Protein AF-A0A9W8HUV7-F1 (afdb_monomer)

Sequence (246 aa):
MPYIAKGGKSGSAFLRTRDERFIIKQIPKAETEAFLNFAPFYFEHMYWNWKYKDTRPTVLAKIFGFCRVTCQNAANGGKPVKMSVVIMENLFYGRKCSPVFDLKGSERNRMVEETSSTAVFQDENLIKYIRENPICIRQQTKRHLHDAIWNDTLFLSKMNVMDYSLLVGFDENSKQLVVGIVDFIRTFTWDKQLESWVKKAGILGGGGKGPTIDSPKQYKNRFREAMEKYFLMVPDKFFQVQPEGP

pLDDT: mean 82.48, std 16.09, range [31.5, 98.38]

Radius of gyration: 20.27 Å; Cα contacts (8 Å, |Δi|>4): 357; chains: 1; bounding box: 39×49×76 Å

Secondary structure (DSSP, 8-state):
--EE----TT---EEE-TTSSEEEEEE-HHHHHHHHHHHHHHHHHHHHHHHTTTTS---BPPEEEEEEEEEE-GGGTTPEEEEEEEEEE-TTTT--EEEEEEE-S--TT------STT-EE-HHHHHHHHHHS--EEEHHHHHHHHHHHHHHHHHHHHTTB---EEEEEEETTTTEEEEEEE-TT-BHHHHHHHHHHHHHTT-------------HHHHHHHHHHHHHHHSEEE--TT---PPPP-

Nearest PDB structures (foldseek):
  7k2v-assembly1_P  TM=8.226E-01  e=2.285E-22  Homo sapiens
  3x02-assembly1_B  TM=7.516E-01  e=2.819E-11  Homo sapiens
  3x02-assembly1_A  TM=6.795E-01  e=5.357E-12  Homo sapiens
  3x06-assembly1_B  TM=7.428E-01  e=1.323E-10  Homo sapiens
  3x07-assembly1_A  TM=6.639E-01  e=7.902E-11  Homo sapiens

Foldseek 3Di:
DWDFDDDDPPPWTWTADPLRFKIKTWDDPPLPVLLVVCVVLVVVLVVVCVVPVVQQPAQAWDWPDKDWDWDQDVVVVRDIDIIIIIITGPLQRVFDFPPKEWEQLDDPPQADDCPDSPDHHYLVVLVVCCVVPPDADAPVVLVSVLNNLVNVLVSLLVSQFAPWTWMWTQRPVVRDIGTHIDPRSDHCVSVVVVVVVVVVVDPPDDPDDDDPDDGSVRSSVSRSVSVNVSHHHDYDPPDDDDPDDD

Mean predicted aligned error: 9.12 Å

Organism: NCBI:txid2761395

Structure (mmCIF, N/CA/C/O backbone):
data_AF-A0A9W8HUV7-F1
#
_entry.id   AF-A0A9W8HUV7-F1
#
loop_
_atom_site.group_PDB
_atom_site.id
_atom_site.type_symbol
_atom_site.label_atom_id
_atom_site.label_alt_id
_atom_site.label_comp_id
_atom_site.label_asym_id
_atom_site.label_entity_id
_atom_site.label_seq_id
_atom_site.pdbx_PDB_ins_code
_atom_site.Cartn_x
_atom_site.Cartn_y
_atom_site.Cartn_z
_atom_site.occupancy
_atom_site.B_iso_or_equiv
_atom_site.auth_seq_id
_atom_site.auth_comp_id
_atom_site.auth_asym_id
_atom_site.auth_atom_id
_atom_site.pdbx_PDB_model_num
ATOM 1 N N . MET A 1 1 ? -8.991 -11.768 -22.194 1.00 31.50 1 MET A N 1
ATOM 2 C CA . MET A 1 1 ? -8.417 -10.411 -22.106 1.00 31.50 1 MET A CA 1
ATOM 3 C C . MET A 1 1 ? -8.371 -9.989 -20.645 1.00 31.50 1 MET A C 1
ATOM 5 O O . MET A 1 1 ? -9.342 -10.286 -19.955 1.00 31.50 1 MET A O 1
ATOM 9 N N . PRO A 1 2 ? -7.284 -9.370 -20.153 1.00 47.94 2 PRO A N 1
ATOM 10 C CA . PRO A 1 2 ? -7.313 -8.650 -18.881 1.00 47.94 2 PRO A CA 1
ATOM 11 C C . PRO A 1 2 ? -8.268 -7.450 -18.983 1.00 47.94 2 PRO A C 1
ATOM 13 O O . PRO A 1 2 ? -8.388 -6.847 -20.050 1.00 47.94 2 PRO A O 1
ATOM 16 N N . TYR A 1 3 ? -8.963 -7.123 -17.895 1.00 46.88 3 TYR A N 1
ATOM 17 C CA . TYR A 1 3 ? -9.912 -6.005 -17.865 1.00 46.88 3 TYR A CA 1
ATOM 18 C C . TYR A 1 3 ? -9.167 -4.684 -17.634 1.00 46.88 3 TYR A C 1
ATOM 20 O O . TYR A 1 3 ? -8.287 -4.619 -16.771 1.00 46.88 3 TYR A O 1
ATOM 28 N N . ILE A 1 4 ? -9.525 -3.639 -18.388 1.00 53.50 4 ILE A N 1
ATOM 29 C CA . ILE A 1 4 ? -9.035 -2.275 -18.160 1.00 53.50 4 ILE A CA 1
ATOM 30 C C . ILE A 1 4 ? -9.837 -1.697 -16.996 1.00 53.50 4 ILE A C 1
ATOM 32 O O . ILE A 1 4 ? -10.999 -1.329 -17.155 1.00 53.50 4 ILE A O 1
ATOM 36 N N . ALA A 1 5 ? -9.223 -1.618 -15.820 1.00 55.44 5 ALA A N 1
ATOM 37 C CA . ALA A 1 5 ? -9.799 -0.863 -14.718 1.00 55.44 5 ALA A CA 1
ATOM 38 C C . ALA A 1 5 ? -9.522 0.639 -14.926 1.00 55.44 5 ALA A C 1
ATOM 40 O O . ALA A 1 5 ? -8.548 1.017 -15.581 1.00 55.44 5 ALA A O 1
ATOM 41 N N . LYS A 1 6 ? -10.389 1.509 -14.387 1.00 53.78 6 LYS A N 1
ATOM 42 C CA . LYS A 1 6 ? -10.183 2.966 -14.427 1.00 53.78 6 LYS A CA 1
ATOM 43 C C . LYS A 1 6 ? -8.886 3.302 -13.679 1.00 53.78 6 LYS A C 1
ATOM 45 O O . LYS A 1 6 ? -8.852 3.265 -12.454 1.00 53.78 6 LYS A O 1
ATOM 50 N N . GLY A 1 7 ? -7.822 3.584 -14.428 1.00 53.19 7 GLY A N 1
ATOM 51 C CA . GLY A 1 7 ? -6.533 4.001 -13.882 1.00 53.19 7 GLY A CA 1
ATOM 52 C C . GLY A 1 7 ? -6.563 5.428 -13.328 1.00 53.19 7 GLY A C 1
ATOM 53 O O . GLY A 1 7 ? -7.513 6.182 -13.539 1.00 53.19 7 GLY A O 1
ATOM 54 N N . GLY A 1 8 ? -5.492 5.809 -12.629 1.00 52.53 8 GLY A N 1
ATOM 55 C CA . GLY A 1 8 ? -5.307 7.176 -12.142 1.00 52.53 8 GLY A CA 1
ATOM 56 C C . GLY A 1 8 ? -5.043 8.194 -13.261 1.00 52.53 8 GLY A C 1
ATOM 57 O O . GLY A 1 8 ? -4.850 7.848 -14.426 1.00 52.53 8 GLY A O 1
ATOM 58 N N . LYS A 1 9 ? -4.953 9.477 -12.880 1.00 52.84 9 LYS A N 1
ATOM 59 C CA . LYS A 1 9 ? -4.743 10.632 -13.785 1.00 52.84 9 LYS A CA 1
ATOM 60 C C . LYS A 1 9 ? -3.464 10.570 -14.651 1.00 52.84 9 LYS A C 1
ATOM 62 O O . LYS A 1 9 ? -3.277 11.428 -15.504 1.00 52.84 9 LYS A O 1
ATOM 67 N N . SER A 1 10 ? -2.579 9.594 -14.437 1.00 52.47 10 SER A N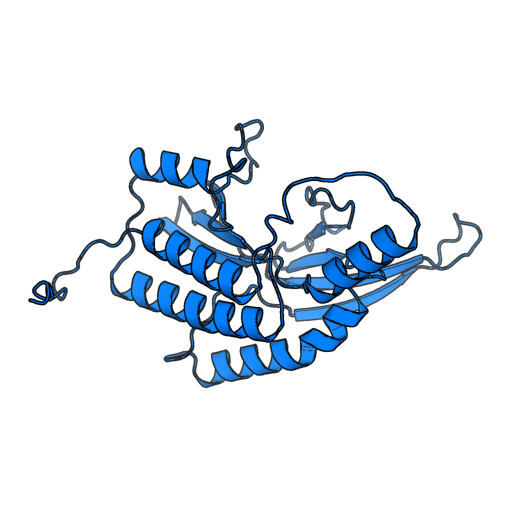 1
ATOM 68 C CA . SER A 1 10 ? -1.293 9.422 -15.129 1.00 52.47 10 SER A CA 1
ATOM 69 C C . SER A 1 10 ? -1.386 8.855 -16.550 1.00 52.47 10 SER A C 1
ATOM 71 O O . SER A 1 10 ? -0.371 8.827 -17.242 1.00 52.47 10 SER A O 1
ATOM 73 N N . GLY A 1 11 ? -2.544 8.337 -16.978 1.00 59.34 11 GLY A N 1
ATOM 74 C CA . GLY A 1 11 ? -2.702 7.698 -18.296 1.00 59.34 11 GLY A CA 1
ATOM 75 C C . GLY A 1 11 ? -1.933 6.378 -18.471 1.00 59.34 11 GLY A C 1
ATOM 76 O O . GLY A 1 11 ? -1.916 5.814 -19.562 1.00 59.34 11 GLY A O 1
ATOM 77 N N . SER A 1 12 ? -1.301 5.867 -17.410 1.00 68.81 12 SER A N 1
ATOM 78 C CA . SER A 1 12 ? -0.626 4.570 -17.402 1.00 68.81 12 SER A CA 1
ATOM 79 C C . SER A 1 12 ? -1.642 3.431 -17.284 1.00 68.81 12 SER A C 1
ATOM 81 O O . SER A 1 12 ? -2.585 3.506 -16.494 1.00 68.81 12 SER A O 1
ATOM 83 N N . ALA A 1 13 ? -1.450 2.357 -18.054 1.00 76.44 13 ALA A N 1
ATOM 84 C CA . ALA A 1 13 ? -2.365 1.223 -18.049 1.00 76.44 13 ALA A CA 1
ATOM 85 C C . ALA A 1 13 ? -2.440 0.569 -1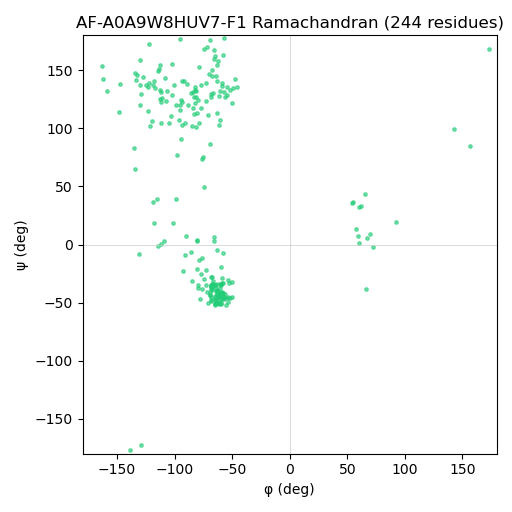6.658 1.00 76.44 13 ALA A C 1
ATOM 87 O O . ALA A 1 13 ? -1.421 0.199 -16.068 1.00 76.44 13 ALA A O 1
ATOM 88 N N . PHE A 1 14 ? -3.663 0.403 -16.158 1.00 83.19 14 PHE A N 1
ATOM 89 C CA . PHE A 1 14 ? -3.969 -0.300 -14.918 1.00 83.19 14 PHE A CA 1
ATOM 90 C C . PHE A 1 14 ? -4.911 -1.455 -15.262 1.00 83.19 14 PHE A C 1
ATOM 92 O O . PHE A 1 14 ? -6.092 -1.267 -15.560 1.00 83.19 14 PHE A O 1
ATOM 99 N N . LEU A 1 15 ? -4.345 -2.655 -15.330 1.00 88.50 15 LEU A N 1
ATOM 100 C CA . LEU A 1 15 ? -5.016 -3.849 -15.832 1.00 88.50 15 LEU A CA 1
ATOM 101 C C . LEU A 1 15 ? -5.221 -4.845 -14.691 1.00 88.50 15 LEU A C 1
ATOM 103 O O . LEU A 1 15 ? -4.454 -4.874 -13.731 1.00 88.50 15 LEU A O 1
ATOM 107 N N . ARG A 1 16 ? -6.225 -5.707 -14.824 1.00 89.94 16 ARG A N 1
ATOM 108 C CA . ARG A 1 16 ? -6.498 -6.798 -13.881 1.00 89.94 16 ARG A CA 1
ATOM 109 C C . ARG A 1 16 ? -6.476 -8.140 -14.607 1.00 89.94 16 ARG A C 1
ATOM 111 O O . ARG A 1 16 ? -6.985 -8.235 -15.728 1.00 89.94 16 ARG A O 1
ATOM 118 N N . THR A 1 17 ? -5.886 -9.172 -14.001 1.00 92.50 17 THR A N 1
ATOM 119 C CA . THR A 1 17 ? -5.866 -10.524 -14.587 1.00 92.50 17 THR A CA 1
ATOM 120 C C . THR A 1 17 ? -7.279 -11.091 -14.746 1.00 92.50 17 THR A C 1
ATOM 122 O O . THR A 1 17 ? -8.221 -10.642 -14.095 1.00 92.50 17 THR A O 1
ATOM 125 N N . ARG A 1 18 ? -7.452 -12.075 -15.643 1.00 91.75 18 ARG A N 1
ATOM 126 C CA . ARG A 1 18 ? -8.771 -12.678 -15.940 1.00 91.75 18 ARG A CA 1
ATOM 127 C C . ARG A 1 18 ? -9.425 -13.308 -14.705 1.00 91.75 18 ARG A C 1
ATOM 129 O O . ARG A 1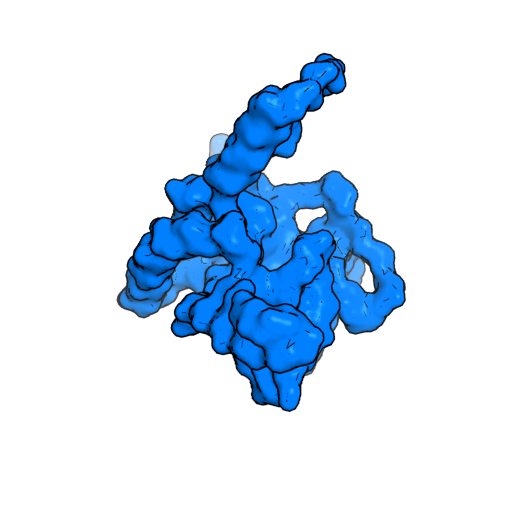 18 ? -10.641 -13.310 -14.599 1.00 91.75 18 ARG A O 1
ATOM 136 N N . ASP A 1 19 ? -8.607 -13.861 -13.822 1.00 93.31 19 ASP A N 1
ATOM 137 C CA . ASP A 1 19 ? -8.988 -14.466 -12.545 1.00 93.31 19 ASP A CA 1
ATOM 138 C C . ASP A 1 19 ? -8.988 -13.462 -11.381 1.00 93.31 19 ASP A C 1
ATOM 140 O O . ASP A 1 19 ? -9.101 -13.860 -10.230 1.00 93.31 19 ASP A O 1
ATOM 144 N N . GLU A 1 20 ? -8.807 -12.173 -11.669 1.00 91.88 20 GLU A N 1
ATOM 145 C CA . GLU A 1 20 ? -8.837 -11.047 -10.732 1.00 91.88 20 GLU A CA 1
ATOM 146 C C . GLU A 1 20 ? -7.806 -11.062 -9.589 1.00 91.88 20 GLU A C 1
ATOM 148 O O . GLU A 1 20 ? -7.773 -10.116 -8.802 1.00 91.88 20 GLU A O 1
ATOM 153 N N . ARG A 1 21 ? -6.930 -12.072 -9.509 1.00 94.31 21 ARG A N 1
ATOM 154 C CA . ARG A 1 21 ? -5.927 -12.224 -8.439 1.00 94.31 21 ARG A CA 1
ATOM 155 C C . ARG A 1 21 ? -4.851 -11.144 -8.439 1.00 94.31 21 ARG A C 1
ATOM 157 O O . ARG A 1 21 ? -4.358 -10.779 -7.372 1.00 94.31 21 ARG A O 1
ATOM 164 N N . PHE A 1 22 ? -4.496 -10.624 -9.613 1.00 95.50 22 PHE A N 1
ATOM 165 C CA . PHE A 1 22 ? -3.385 -9.691 -9.757 1.00 95.50 22 PHE A CA 1
ATOM 166 C C . PHE A 1 22 ? -3.780 -8.415 -10.498 1.00 95.50 22 PHE A C 1
ATOM 168 O O . PHE A 1 22 ? -4.548 -8.418 -11.466 1.00 95.50 22 PHE A O 1
ATOM 175 N N . ILE A 1 23 ? -3.174 -7.323 -10.050 1.00 94.19 23 ILE A N 1
ATOM 176 C CA . ILE A 1 23 ? -3.121 -6.037 -10.733 1.00 94.19 23 ILE A CA 1
ATOM 177 C C . ILE A 1 23 ? -1.832 -5.984 -11.551 1.00 94.19 23 ILE A C 1
ATOM 179 O O . ILE A 1 23 ? -0.776 -6.422 -11.104 1.00 94.19 23 ILE A O 1
ATOM 183 N N . ILE A 1 24 ? -1.901 -5.426 -12.753 1.00 93.19 24 ILE A N 1
ATOM 184 C CA . ILE A 1 24 ? -0.749 -5.165 -13.612 1.00 93.19 24 ILE A CA 1
ATOM 185 C C . ILE A 1 24 ? -0.714 -3.655 -13.843 1.00 93.19 24 ILE A C 1
ATOM 187 O O . ILE A 1 24 ? -1.543 -3.108 -14.575 1.00 93.19 24 ILE A O 1
ATOM 191 N N . LYS A 1 25 ? 0.235 -2.978 -13.192 1.00 90.50 25 LYS A N 1
ATOM 192 C CA . LYS A 1 25 ? 0.429 -1.528 -13.297 1.00 90.50 25 LYS A CA 1
ATOM 193 C C . LYS A 1 25 ? 1.555 -1.247 -14.285 1.00 90.50 25 LYS A C 1
ATOM 195 O O . LYS A 1 25 ? 2.690 -1.678 -14.079 1.00 90.50 25 LYS A O 1
ATOM 200 N N . GLN A 1 26 ? 1.255 -0.521 -15.358 1.00 89.44 26 GLN A N 1
ATOM 201 C CA . GLN A 1 26 ? 2.283 0.008 -16.248 1.00 89.44 26 GLN A CA 1
ATOM 202 C C . GLN A 1 26 ? 3.111 1.053 -15.502 1.00 89.44 26 GLN A C 1
ATOM 204 O O . GLN A 1 26 ? 2.565 1.997 -14.927 1.00 89.44 26 GLN A O 1
ATOM 209 N N . ILE A 1 27 ? 4.431 0.906 -15.572 1.00 87.62 27 ILE A N 1
ATOM 210 C CA . ILE A 1 27 ? 5.379 1.933 -15.146 1.00 87.62 27 ILE A CA 1
ATOM 211 C C . ILE A 1 27 ? 5.867 2.659 -16.407 1.00 87.62 27 ILE A C 1
ATOM 213 O O . ILE A 1 27 ? 6.134 1.997 -17.418 1.00 87.62 27 ILE A O 1
ATOM 217 N N . PRO A 1 28 ? 5.985 3.999 -16.396 1.00 83.88 28 PRO A N 1
ATOM 218 C CA . PRO A 1 28 ? 6.624 4.735 -17.483 1.00 83.88 28 PRO A CA 1
ATOM 219 C C . PRO A 1 28 ? 8.076 4.277 -17.749 1.00 83.88 28 PRO A C 1
ATOM 221 O O . PRO A 1 28 ? 8.627 3.398 -17.079 1.00 83.88 28 PRO A O 1
ATOM 224 N N . LYS A 1 29 ? 8.736 4.864 -18.757 1.00 81.31 29 LYS A N 1
ATOM 225 C CA . LYS A 1 29 ? 10.185 4.654 -18.964 1.00 81.31 29 LYS A CA 1
ATOM 226 C C . LYS A 1 29 ? 11.015 5.456 -17.948 1.00 81.31 29 LYS A C 1
ATOM 228 O O . LYS A 1 29 ? 11.988 4.931 -17.418 1.00 81.31 29 LYS A O 1
ATOM 233 N N . ALA A 1 30 ? 10.570 6.679 -17.642 1.00 77.88 30 ALA A N 1
ATOM 234 C CA . ALA A 1 30 ? 10.777 7.292 -16.328 1.00 77.88 30 ALA A CA 1
ATOM 235 C C . ALA A 1 30 ? 10.160 6.399 -15.233 1.00 77.88 30 ALA A C 1
ATOM 237 O O . ALA A 1 30 ? 9.367 5.526 -15.549 1.00 77.88 30 ALA A O 1
ATOM 238 N N . GLU A 1 31 ? 10.497 6.563 -13.959 1.00 82.38 31 GLU A N 1
ATOM 239 C CA . GLU A 1 31 ? 10.075 5.660 -12.864 1.00 82.38 31 GLU A CA 1
ATOM 240 C C . GLU A 1 31 ? 10.658 4.219 -12.957 1.00 82.38 31 GLU A C 1
ATOM 242 O O . GLU A 1 31 ? 11.089 3.707 -11.926 1.00 82.38 31 GLU A O 1
ATOM 247 N N . THR A 1 32 ? 10.799 3.584 -14.143 1.00 86.25 32 THR A N 1
ATOM 248 C CA . THR A 1 32 ? 11.362 2.211 -14.305 1.00 86.25 32 THR A CA 1
ATOM 249 C C . THR A 1 32 ? 12.721 2.048 -13.610 1.00 86.25 32 THR A C 1
ATOM 251 O O . THR A 1 32 ? 12.936 1.057 -12.920 1.00 86.25 32 THR A O 1
ATOM 254 N N . GLU A 1 33 ? 13.647 2.996 -13.776 1.00 84.69 33 GLU A N 1
ATOM 255 C CA . GLU A 1 33 ? 14.984 2.897 -13.170 1.00 84.69 33 GLU A CA 1
ATOM 256 C C . GLU A 1 33 ? 14.945 3.028 -11.640 1.00 84.69 33 GLU A C 1
ATOM 258 O O . GLU A 1 33 ? 15.619 2.272 -10.945 1.00 84.69 33 GLU A O 1
ATOM 263 N N . ALA A 1 34 ? 14.093 3.903 -11.086 1.00 84.69 34 ALA A N 1
ATOM 264 C CA . ALA A 1 34 ? 13.932 3.949 -9.631 1.00 84.69 34 ALA A CA 1
ATOM 265 C C . ALA A 1 34 ? 13.251 2.700 -9.088 1.00 84.69 34 ALA A C 1
ATOM 267 O O . ALA A 1 34 ? 13.636 2.254 -8.014 1.00 84.69 34 ALA A O 1
ATOM 268 N N . PHE A 1 35 ? 12.294 2.114 -9.814 1.00 88.56 35 PHE A N 1
ATOM 269 C CA . PHE A 1 35 ? 11.734 0.826 -9.422 1.00 88.56 35 PHE A CA 1
ATOM 270 C C . PHE A 1 35 ? 12.832 -0.245 -9.342 1.00 88.56 35 PHE A C 1
ATOM 272 O O . PHE A 1 35 ? 12.905 -0.953 -8.344 1.00 88.56 35 PHE A O 1
ATOM 279 N N . LEU A 1 36 ? 13.722 -0.332 -10.338 1.00 90.06 36 LEU A N 1
ATOM 280 C CA . LEU A 1 36 ? 14.831 -1.295 -10.324 1.00 90.06 36 LEU A CA 1
ATOM 281 C C . LEU A 1 36 ? 15.836 -1.028 -9.191 1.00 90.06 36 LEU A C 1
ATOM 283 O O . LEU A 1 36 ? 16.331 -1.982 -8.601 1.00 90.06 36 LEU A O 1
ATOM 287 N N . ASN A 1 37 ? 16.080 0.236 -8.833 1.00 88.75 37 ASN A N 1
ATOM 288 C CA . ASN A 1 37 ? 16.928 0.599 -7.691 1.00 88.75 37 ASN A CA 1
ATOM 289 C C . ASN A 1 37 ? 16.239 0.364 -6.328 1.00 88.75 37 ASN A C 1
ATOM 291 O O . ASN A 1 37 ? 16.910 0.079 -5.342 1.00 88.75 37 ASN A O 1
ATOM 295 N N . PHE A 1 38 ? 14.909 0.466 -6.260 1.00 91.50 38 PHE A N 1
ATOM 296 C CA . PHE A 1 38 ? 14.094 0.221 -5.062 1.00 91.50 38 PHE A CA 1
ATOM 297 C C . PHE A 1 38 ? 13.844 -1.275 -4.809 1.00 91.50 38 PHE A C 1
ATOM 299 O O . PHE A 1 38 ? 13.798 -1.712 -3.659 1.00 91.50 38 PHE A O 1
ATOM 306 N N . ALA A 1 39 ? 13.692 -2.067 -5.874 1.00 93.56 39 ALA A N 1
ATOM 307 C CA . ALA A 1 39 ? 13.264 -3.461 -5.805 1.00 93.56 39 ALA A CA 1
ATOM 308 C C . ALA A 1 39 ? 14.136 -4.360 -4.898 1.00 93.56 39 ALA A C 1
ATOM 310 O O . ALA A 1 39 ? 13.543 -5.111 -4.124 1.00 93.56 39 ALA A O 1
ATOM 311 N N . PRO A 1 40 ? 15.487 -4.288 -4.897 1.00 95.62 40 PRO A N 1
ATOM 312 C CA . PRO A 1 40 ? 16.310 -5.081 -3.980 1.00 95.62 40 PRO A CA 1
ATOM 313 C C . PRO A 1 40 ? 15.962 -4.833 -2.507 1.00 95.62 40 PRO A C 1
ATOM 315 O O . PRO A 1 40 ? 15.724 -5.782 -1.762 1.00 95.62 40 PRO A O 1
ATOM 318 N N . PHE A 1 41 ? 15.832 -3.563 -2.109 1.00 96.31 41 PHE A N 1
ATOM 319 C CA . PHE A 1 41 ? 15.472 -3.180 -0.741 1.00 96.31 41 PHE A CA 1
ATOM 320 C C . PHE A 1 41 ? 14.033 -3.572 -0.386 1.00 96.31 41 PHE A C 1
ATOM 322 O O . PHE A 1 41 ? 13.758 -3.947 0.752 1.00 96.31 41 PHE A O 1
ATOM 329 N N . TYR A 1 42 ? 13.111 -3.522 -1.353 1.00 96.56 42 TYR A N 1
ATOM 330 C CA . TYR A 1 42 ? 11.745 -4.016 -1.175 1.00 96.56 42 TYR A CA 1
ATOM 331 C C . TYR A 1 42 ? 11.714 -5.525 -0.908 1.00 96.56 42 TYR A C 1
ATOM 333 O O . TYR A 1 42 ? 11.097 -5.958 0.064 1.00 96.56 42 TYR A O 1
ATOM 341 N N . PHE A 1 43 ? 12.391 -6.331 -1.731 1.00 96.38 43 PHE A N 1
ATOM 342 C CA . PHE A 1 43 ? 12.414 -7.783 -1.544 1.00 96.38 43 PHE A CA 1
ATOM 343 C C . PHE A 1 43 ? 13.145 -8.185 -0.258 1.00 96.38 43 PHE A C 1
ATOM 345 O O . PHE A 1 43 ? 12.699 -9.109 0.420 1.00 96.38 43 PHE A O 1
ATOM 352 N N . GLU A 1 44 ? 14.186 -7.449 0.142 1.00 97.31 44 GLU A N 1
ATOM 353 C CA . GLU A 1 44 ? 14.812 -7.606 1.456 1.00 97.31 44 GLU A CA 1
ATOM 354 C C . GLU A 1 44 ? 13.831 -7.293 2.606 1.00 97.31 44 GLU A C 1
ATOM 356 O O . GLU A 1 44 ? 13.672 -8.112 3.514 1.00 97.31 44 GLU A O 1
ATOM 361 N N . HIS A 1 45 ? 13.132 -6.150 2.571 1.00 97.50 45 HIS A N 1
ATOM 362 C CA . HIS A 1 45 ? 12.127 -5.784 3.586 1.00 97.50 45 HIS A CA 1
ATOM 363 C C . HIS A 1 45 ? 11.033 -6.853 3.695 1.00 97.50 45 HIS A C 1
ATOM 365 O O . HIS A 1 45 ? 10.726 -7.317 4.793 1.00 97.50 45 HIS A O 1
ATOM 371 N N . MET A 1 46 ? 10.509 -7.325 2.561 1.00 97.69 46 MET A N 1
ATOM 372 C CA . MET A 1 46 ? 9.505 -8.392 2.519 1.00 97.69 46 MET A CA 1
ATOM 373 C C . MET A 1 46 ? 10.027 -9.729 3.064 1.00 97.69 46 MET A C 1
ATOM 375 O O . MET A 1 46 ? 9.301 -10.398 3.801 1.00 97.69 46 MET A O 1
ATOM 379 N N . TYR A 1 47 ? 11.274 -10.108 2.767 1.00 97.44 47 TYR A N 1
ATOM 380 C CA . TYR A 1 47 ? 11.906 -11.304 3.335 1.00 97.44 47 TYR A CA 1
ATOM 381 C C . TYR A 1 47 ? 12.026 -11.213 4.861 1.00 97.44 47 TYR A C 1
ATOM 383 O O . TYR A 1 47 ? 11.667 -12.161 5.564 1.00 97.44 47 TYR A O 1
ATOM 391 N N . TRP A 1 48 ? 12.467 -10.072 5.397 1.00 97.88 48 TRP A N 1
ATOM 392 C CA . TRP A 1 48 ? 12.578 -9.883 6.845 1.00 97.88 48 TRP A CA 1
ATOM 393 C C . TRP A 1 48 ? 11.217 -9.849 7.549 1.00 97.88 48 TRP A C 1
ATOM 395 O O . TRP A 1 48 ? 11.102 -10.397 8.646 1.00 97.88 48 TRP A O 1
ATOM 405 N N . ASN A 1 49 ? 10.187 -9.277 6.921 1.00 96.94 49 ASN A N 1
ATOM 406 C CA . ASN A 1 49 ? 8.817 -9.311 7.441 1.00 96.94 49 ASN A CA 1
ATOM 407 C C . ASN A 1 49 ? 8.241 -10.733 7.418 1.00 96.94 49 ASN A C 1
ATOM 409 O O . ASN A 1 49 ? 7.587 -11.137 8.369 1.00 96.94 49 ASN A O 1
ATOM 413 N N . TRP A 1 50 ? 8.516 -11.532 6.382 1.00 96.25 50 TRP A N 1
ATOM 414 C CA . TRP A 1 50 ? 8.119 -12.945 6.347 1.00 96.25 50 TRP A CA 1
ATOM 415 C C . TRP A 1 50 ? 8.838 -13.772 7.423 1.00 96.25 50 TRP A C 1
ATOM 417 O O . TRP A 1 50 ? 8.195 -14.516 8.165 1.00 96.25 50 TRP A O 1
ATOM 427 N N . LYS A 1 51 ? 10.162 -13.606 7.551 1.00 97.50 51 LYS A N 1
ATOM 428 C CA . LYS A 1 51 ? 10.995 -14.339 8.517 1.00 97.50 51 LYS A CA 1
ATOM 429 C C . LYS A 1 51 ? 10.617 -14.040 9.972 1.00 97.50 51 LYS A C 1
ATOM 431 O O . LYS A 1 51 ? 10.719 -14.923 10.817 1.00 97.50 51 LYS A O 1
ATOM 436 N N . TYR A 1 52 ? 10.186 -12.812 10.255 1.00 96.25 52 TYR A N 1
ATOM 437 C CA . TYR A 1 52 ? 9.813 -12.344 11.591 1.00 96.25 52 TYR A CA 1
ATOM 438 C C . TYR A 1 52 ? 8.341 -11.910 11.663 1.00 96.25 52 TYR A C 1
ATOM 440 O O . TYR A 1 52 ? 8.013 -10.953 12.357 1.00 96.25 52 TYR A O 1
ATOM 448 N N . LYS A 1 53 ? 7.444 -12.601 10.948 1.00 91.50 53 LYS A N 1
ATOM 449 C CA . LYS A 1 53 ? 6.023 -12.227 10.778 1.00 91.50 53 LYS A CA 1
ATOM 450 C C . LYS A 1 53 ? 5.270 -11.916 12.079 1.00 91.50 53 LYS A C 1
ATOM 452 O O . LYS A 1 53 ? 4.391 -11.061 12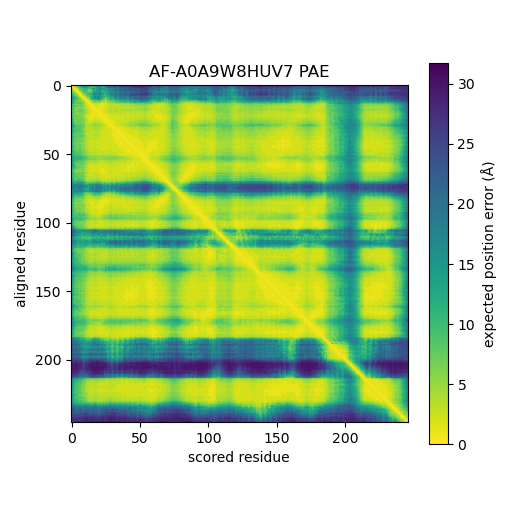.075 1.00 91.50 53 LYS A O 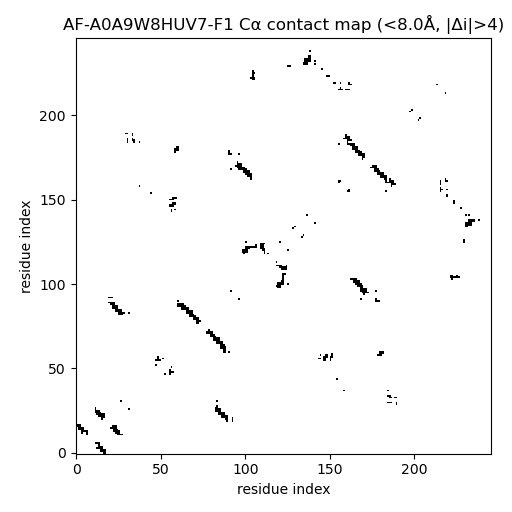1
ATOM 457 N N . ASP A 1 54 ? 5.638 -12.579 13.176 1.00 90.62 54 ASP A N 1
ATOM 458 C CA . ASP A 1 54 ? 4.977 -12.457 14.480 1.00 90.62 54 ASP A CA 1
ATOM 459 C C . ASP A 1 54 ? 5.401 -11.182 15.244 1.00 90.62 54 ASP A C 1
ATOM 461 O O . ASP A 1 54 ? 4.757 -10.796 16.215 1.00 90.62 54 ASP A O 1
ATOM 465 N N . THR A 1 55 ? 6.475 -10.508 14.808 1.00 93.00 55 THR A N 1
ATOM 466 C CA . THR A 1 55 ? 7.016 -9.274 15.421 1.00 93.00 55 THR A CA 1
ATOM 467 C C . THR A 1 55 ? 7.294 -8.145 14.421 1.00 93.00 55 THR A C 1
ATOM 469 O O . THR A 1 55 ? 7.599 -7.023 14.823 1.00 93.00 55 THR A O 1
ATOM 472 N N . ARG A 1 56 ? 7.195 -8.413 13.113 1.00 95.06 56 ARG A N 1
ATOM 473 C CA . ARG A 1 56 ? 7.422 -7.463 12.012 1.00 95.06 56 ARG A CA 1
ATOM 474 C C . ARG A 1 56 ? 6.314 -7.581 10.956 1.00 95.06 56 ARG A C 1
ATOM 476 O O . ARG A 1 56 ? 6.583 -7.994 9.825 1.00 95.06 56 ARG A O 1
ATOM 483 N N . PRO A 1 57 ? 5.057 -7.251 11.307 1.00 96.31 57 PRO A N 1
ATOM 484 C CA . PRO A 1 57 ? 3.956 -7.285 10.355 1.00 96.31 57 PRO A CA 1
ATOM 485 C C . PRO A 1 57 ? 4.154 -6.249 9.234 1.00 96.31 57 PRO A C 1
ATOM 487 O O . PRO A 1 57 ? 4.944 -5.305 9.344 1.00 96.31 57 PRO A O 1
ATOM 490 N N . THR A 1 58 ? 3.430 -6.437 8.131 1.00 97.62 58 THR A N 1
ATOM 491 C CA . THR A 1 58 ? 3.465 -5.553 6.960 1.00 97.62 58 THR A CA 1
ATOM 492 C C . THR A 1 58 ? 2.102 -5.508 6.276 1.00 97.62 58 THR A C 1
ATOM 494 O O . THR A 1 58 ? 1.423 -6.526 6.125 1.00 97.62 58 THR A O 1
ATOM 497 N N . VAL A 1 59 ? 1.708 -4.309 5.865 1.00 97.94 59 VAL A N 1
ATOM 498 C CA . VAL A 1 59 ? 0.511 -4.005 5.075 1.00 97.94 59 VAL A CA 1
ATOM 499 C C . VAL A 1 59 ? 0.869 -3.523 3.665 1.00 97.94 59 VAL A C 1
ATOM 501 O O . VAL A 1 59 ? -0.034 -3.267 2.878 1.00 97.94 59 VAL A O 1
ATOM 504 N N . LEU A 1 60 ? 2.148 -3.432 3.283 1.00 97.69 60 LEU A N 1
ATOM 505 C CA . LEU A 1 60 ? 2.537 -3.182 1.886 1.00 97.69 60 LEU A CA 1
ATOM 506 C C . LEU A 1 60 ? 1.857 -4.176 0.931 1.00 97.69 60 LEU A C 1
ATOM 508 O O . LEU A 1 60 ? 1.853 -5.390 1.170 1.00 97.69 60 LEU A O 1
ATOM 512 N N . ALA A 1 61 ? 1.294 -3.658 -0.164 1.00 96.69 61 ALA A N 1
ATOM 513 C CA . ALA A 1 61 ? 0.776 -4.490 -1.244 1.00 96.69 61 ALA A CA 1
ATOM 514 C C . ALA A 1 61 ? 1.919 -5.289 -1.897 1.00 96.69 61 ALA A C 1
ATOM 516 O O . ALA A 1 61 ? 3.040 -4.789 -2.050 1.00 96.69 61 ALA A O 1
ATOM 517 N N . LYS A 1 62 ? 1.669 -6.552 -2.251 1.00 96.75 62 LYS A N 1
ATOM 518 C CA . LYS A 1 62 ? 2.755 -7.476 -2.620 1.00 96.75 62 LYS A CA 1
ATOM 519 C C . LYS A 1 62 ? 3.090 -7.328 -4.099 1.00 96.75 62 LYS A C 1
ATOM 521 O O . LYS A 1 62 ? 2.202 -7.352 -4.947 1.00 96.75 62 LYS A O 1
ATOM 526 N N . ILE A 1 63 ? 4.374 -7.177 -4.409 1.00 96.25 63 ILE A N 1
ATOM 527 C CA . ILE A 1 63 ? 4.902 -7.172 -5.774 1.00 96.25 63 ILE A CA 1
ATOM 528 C C . ILE A 1 63 ? 5.384 -8.583 -6.093 1.00 96.25 63 ILE A C 1
ATOM 530 O O . ILE A 1 63 ? 6.284 -9.099 -5.434 1.00 96.25 63 ILE A O 1
ATOM 534 N N . PHE A 1 64 ? 4.797 -9.191 -7.120 1.00 94.81 64 PHE A N 1
ATOM 535 C CA . PHE A 1 64 ? 5.138 -10.543 -7.570 1.00 94.81 64 PHE A CA 1
ATOM 536 C C . PHE A 1 64 ? 6.205 -10.552 -8.664 1.00 94.81 64 PHE A C 1
ATOM 538 O O . PHE A 1 64 ? 6.896 -11.551 -8.840 1.00 94.81 64 PHE A O 1
ATOM 545 N N . GLY A 1 65 ? 6.367 -9.450 -9.400 1.00 92.81 65 GLY A N 1
ATOM 546 C CA . GLY A 1 65 ? 7.421 -9.338 -10.400 1.00 92.81 65 GLY A CA 1
ATOM 547 C C . GLY A 1 65 ? 7.343 -8.076 -11.248 1.00 92.81 65 GLY A C 1
ATOM 548 O O . GLY A 1 65 ? 6.338 -7.366 -11.265 1.00 92.81 65 GLY A O 1
ATOM 549 N N . PHE A 1 66 ? 8.422 -7.828 -11.984 1.00 93.75 66 PHE A N 1
ATOM 550 C CA . PHE A 1 66 ? 8.525 -6.795 -13.008 1.00 93.75 66 PHE A CA 1
ATOM 551 C C . PHE A 1 66 ? 8.779 -7.458 -14.357 1.00 93.75 66 PHE A C 1
ATOM 553 O O . PHE A 1 66 ? 9.629 -8.341 -14.473 1.00 93.75 66 PHE A O 1
ATOM 560 N N . CYS A 1 67 ? 8.063 -7.022 -15.388 1.00 92.69 67 CYS A N 1
ATOM 561 C CA . CYS A 1 67 ? 8.195 -7.556 -16.737 1.00 92.69 67 CYS A CA 1
ATOM 562 C C . CYS A 1 67 ? 8.311 -6.419 -17.751 1.00 92.69 67 CYS A C 1
ATOM 564 O O . CYS A 1 67 ? 7.669 -5.376 -17.622 1.00 92.69 67 CYS A O 1
ATOM 566 N N . ARG A 1 68 ? 9.092 -6.641 -18.812 1.00 92.19 68 ARG A N 1
ATOM 567 C CA . ARG A 1 68 ? 9.114 -5.765 -19.986 1.00 92.19 68 ARG A CA 1
ATOM 568 C C . ARG A 1 68 ? 8.520 -6.500 -21.177 1.00 92.19 68 ARG A C 1
ATOM 570 O O . ARG A 1 68 ? 9.176 -7.341 -21.783 1.00 92.19 68 ARG A O 1
ATOM 577 N N . VAL A 1 69 ? 7.290 -6.151 -21.526 1.00 89.56 69 VAL A N 1
ATOM 578 C CA . VAL A 1 69 ? 6.606 -6.674 -22.710 1.00 89.56 69 VAL A CA 1
ATOM 579 C C . VAL A 1 69 ? 7.084 -5.892 -23.933 1.00 89.56 69 VAL A C 1
ATOM 581 O O . VAL A 1 69 ? 7.144 -4.662 -23.902 1.00 89.56 69 VAL A O 1
ATOM 584 N N . THR A 1 70 ? 7.442 -6.594 -25.008 1.00 89.31 70 THR A N 1
ATOM 585 C CA . THR A 1 70 ? 7.761 -5.984 -26.307 1.00 89.31 70 THR A CA 1
ATOM 586 C C . THR A 1 70 ? 6.851 -6.585 -27.367 1.00 89.31 70 THR A C 1
ATOM 588 O O . THR A 1 70 ? 6.954 -7.773 -27.656 1.00 89.31 70 THR A O 1
ATOM 591 N N . CYS A 1 71 ? 5.977 -5.769 -27.950 1.00 84.00 71 CYS A N 1
ATOM 592 C CA . CYS A 1 71 ? 5.058 -6.182 -29.007 1.00 84.00 71 CYS A CA 1
ATOM 593 C C . CYS A 1 71 ? 5.518 -5.594 -30.342 1.00 84.00 71 CYS A C 1
ATOM 595 O O . CYS A 1 71 ? 5.634 -4.374 -30.473 1.00 84.00 71 CYS A O 1
ATOM 597 N N . GLN A 1 72 ? 5.746 -6.437 -31.347 1.00 81.81 72 GLN A N 1
ATOM 598 C CA . GLN A 1 72 ? 5.864 -5.965 -32.726 1.00 81.81 72 GLN A CA 1
ATOM 599 C C . GLN A 1 72 ? 4.456 -5.667 -33.245 1.00 81.81 72 GLN A C 1
ATOM 601 O O . GLN A 1 72 ? 3.621 -6.566 -33.302 1.00 81.81 72 GLN A O 1
ATOM 606 N N . ASN A 1 73 ? 4.173 -4.408 -33.584 1.00 69.75 73 ASN A N 1
ATOM 607 C CA . ASN A 1 73 ? 2.889 -4.032 -34.166 1.00 69.75 73 ASN A CA 1
ATOM 608 C C . ASN A 1 73 ? 3.057 -3.767 -35.666 1.00 69.75 73 ASN A C 1
ATOM 610 O O . ASN A 1 73 ? 3.553 -2.710 -36.063 1.00 69.75 73 ASN A O 1
ATOM 614 N N . ALA A 1 74 ? 2.612 -4.717 -36.491 1.00 67.06 74 ALA A N 1
ATOM 615 C CA . ALA A 1 74 ? 2.620 -4.588 -37.946 1.00 67.06 74 ALA A CA 1
ATOM 616 C C . ALA A 1 74 ? 1.816 -3.364 -38.432 1.00 67.06 74 ALA A C 1
ATOM 618 O O . ALA A 1 74 ? 2.232 -2.707 -39.382 1.00 67.06 74 ALA A O 1
ATOM 619 N N . ALA A 1 75 ? 0.733 -2.991 -37.735 1.00 68.62 75 ALA A N 1
ATOM 620 C CA . ALA A 1 75 ? -0.098 -1.839 -38.091 1.00 68.62 75 ALA A CA 1
ATOM 621 C C . ALA A 1 75 ? 0.569 -0.476 -37.807 1.00 68.62 75 ALA A C 1
ATOM 623 O O . ALA A 1 75 ? 0.228 0.512 -38.448 1.00 68.62 75 ALA A O 1
ATOM 624 N N . ASN A 1 76 ? 1.562 -0.408 -36.907 1.00 63.97 76 ASN A N 1
ATOM 625 C CA . ASN A 1 76 ? 2.290 0.832 -36.584 1.00 63.97 76 ASN A CA 1
ATOM 626 C C . ASN A 1 76 ? 3.640 0.918 -37.327 1.00 63.97 76 ASN A C 1
ATOM 628 O O . ASN A 1 76 ? 4.656 1.323 -36.753 1.00 63.97 76 ASN A O 1
ATOM 632 N N . GLY A 1 77 ? 3.677 0.483 -38.592 1.00 69.00 77 GLY A N 1
ATOM 633 C CA . GLY A 1 77 ? 4.886 0.515 -39.424 1.00 69.00 77 GLY A CA 1
ATOM 634 C C . GLY A 1 77 ? 6.033 -0.344 -38.877 1.00 69.00 77 GLY A C 1
ATOM 635 O O . GLY A 1 77 ? 7.194 0.046 -38.969 1.00 69.00 77 GLY A O 1
ATOM 636 N N . GLY A 1 78 ? 5.712 -1.467 -38.224 1.00 74.19 78 GLY A N 1
ATOM 637 C CA . GLY A 1 78 ? 6.687 -2.437 -37.708 1.00 74.19 78 GLY A CA 1
ATOM 638 C C . GLY A 1 78 ? 7.495 -2.000 -36.478 1.00 74.19 78 GLY A C 1
ATOM 639 O O . GLY A 1 78 ? 8.282 -2.792 -35.958 1.00 74.19 78 GLY A O 1
ATOM 640 N N . LYS A 1 79 ? 7.319 -0.774 -35.961 1.00 78.94 79 LYS A N 1
ATOM 641 C CA . LYS A 1 79 ? 8.068 -0.308 -34.781 1.00 78.94 79 LYS A CA 1
ATOM 642 C C . LYS A 1 79 ? 7.640 -1.082 -33.517 1.00 78.94 79 LYS A C 1
ATOM 644 O O . LYS A 1 79 ? 6.448 -1.117 -33.202 1.00 78.94 79 LYS A O 1
ATOM 649 N N . PRO A 1 80 ? 8.579 -1.677 -32.754 1.00 80.94 80 PRO A N 1
ATOM 650 C CA . PRO A 1 80 ? 8.242 -2.442 -31.558 1.00 80.94 80 PRO A CA 1
ATOM 651 C C . PRO A 1 80 ? 7.802 -1.525 -30.410 1.00 80.94 80 PRO A C 1
ATOM 653 O O . PRO A 1 80 ? 8.554 -0.657 -29.960 1.00 80.94 80 PRO A O 1
ATOM 656 N N . VAL A 1 81 ? 6.602 -1.765 -29.887 1.00 84.00 81 VAL A N 1
ATOM 657 C CA . VAL A 1 81 ? 6.072 -1.103 -28.690 1.00 84.00 81 VAL A CA 1
ATOM 658 C C . VAL A 1 81 ? 6.639 -1.802 -27.456 1.00 84.00 81 VAL A C 1
ATOM 660 O O . VAL A 1 81 ? 6.524 -3.019 -27.324 1.00 84.00 81 VAL A O 1
ATOM 663 N N . LYS A 1 82 ? 7.251 -1.041 -26.543 1.00 87.19 82 LYS A N 1
ATOM 664 C CA . LYS A 1 82 ? 7.827 -1.553 -25.288 1.00 87.19 82 LYS A CA 1
ATOM 665 C C . LYS A 1 82 ? 7.029 -1.040 -24.094 1.00 87.19 82 LYS A C 1
ATOM 667 O O . LYS A 1 82 ? 6.807 0.163 -23.980 1.00 87.19 82 LYS A O 1
ATOM 672 N N . MET A 1 83 ? 6.653 -1.938 -23.190 1.00 87.94 83 MET A N 1
ATOM 673 C CA . MET A 1 83 ? 5.881 -1.638 -21.985 1.00 87.94 83 MET A CA 1
ATOM 674 C C . MET A 1 83 ? 6.567 -2.258 -20.762 1.00 87.94 83 MET A C 1
ATOM 676 O O . MET A 1 83 ? 6.750 -3.472 -20.708 1.00 87.94 83 MET A O 1
ATOM 680 N N . SER A 1 84 ? 6.953 -1.432 -19.787 1.00 91.69 84 SER A N 1
ATOM 681 C CA . SER A 1 84 ? 7.347 -1.896 -18.451 1.00 91.69 84 SER A CA 1
ATOM 682 C C . SER A 1 84 ? 6.087 -2.068 -17.599 1.00 91.69 84 SER A C 1
ATOM 684 O O . SER A 1 84 ? 5.266 -1.152 -17.537 1.00 91.69 84 SER A O 1
ATOM 686 N N . VAL A 1 85 ? 5.931 -3.206 -16.926 1.00 93.06 85 VAL A N 1
ATOM 687 C CA . VAL A 1 85 ? 4.811 -3.470 -16.009 1.00 93.06 85 VAL A CA 1
ATOM 688 C C . VAL A 1 85 ? 5.301 -4.094 -14.707 1.00 93.06 85 VAL A C 1
ATOM 690 O O . VAL A 1 85 ? 6.260 -4.866 -14.707 1.00 93.06 85 VAL A O 1
ATOM 693 N N . VAL A 1 86 ? 4.611 -3.797 -13.607 1.00 94.06 86 VAL A N 1
ATOM 694 C CA . VAL A 1 86 ? 4.747 -4.517 -12.334 1.00 94.06 86 VAL A CA 1
ATOM 695 C C . VAL A 1 86 ? 3.461 -5.275 -12.047 1.00 94.06 86 VAL A C 1
ATOM 697 O O . VAL A 1 86 ? 2.362 -4.735 -12.182 1.00 94.06 86 VAL A O 1
ATOM 700 N N . ILE A 1 87 ? 3.622 -6.541 -11.670 1.00 95.25 87 ILE A N 1
ATOM 701 C CA . ILE A 1 87 ? 2.552 -7.449 -11.267 1.00 95.25 87 ILE A CA 1
ATOM 702 C C . ILE A 1 87 ? 2.430 -7.362 -9.746 1.00 95.25 87 ILE A C 1
ATOM 704 O O . ILE A 1 87 ? 3.405 -7.582 -9.023 1.00 95.25 87 ILE A O 1
ATOM 708 N N . MET A 1 88 ? 1.239 -7.018 -9.270 1.00 95.81 88 MET A N 1
ATOM 709 C CA . MET A 1 88 ? 0.934 -6.701 -7.879 1.00 95.81 88 MET A CA 1
ATOM 710 C C . MET A 1 88 ? -0.285 -7.477 -7.377 1.00 95.81 88 MET A C 1
ATOM 712 O O . MET A 1 88 ? -1.137 -7.913 -8.149 1.00 95.81 88 MET A O 1
ATOM 716 N N . GLU A 1 89 ? -0.386 -7.603 -6.062 1.00 95.62 89 GLU A N 1
ATOM 717 C CA . GLU A 1 89 ? -1.572 -8.047 -5.332 1.00 95.62 89 GLU A CA 1
ATOM 718 C C . GLU A 1 89 ? -2.800 -7.199 -5.684 1.00 95.62 89 GLU A C 1
ATOM 720 O O . GLU A 1 89 ? -2.768 -5.969 -5.596 1.00 95.62 89 GLU A O 1
ATOM 725 N N . ASN A 1 90 ? -3.908 -7.853 -6.044 1.00 95.38 90 ASN A N 1
ATOM 726 C CA . ASN A 1 90 ? -5.217 -7.223 -5.928 1.00 95.38 90 ASN A CA 1
ATOM 727 C C . ASN A 1 90 ? -5.686 -7.346 -4.474 1.00 95.38 90 ASN A C 1
ATOM 729 O O . ASN A 1 90 ? -6.178 -8.399 -4.069 1.00 95.38 90 ASN A O 1
ATOM 733 N N . LEU A 1 91 ? -5.544 -6.262 -3.706 1.00 95.12 91 LEU A N 1
ATOM 734 C CA . LEU A 1 91 ? -5.867 -6.211 -2.275 1.00 95.12 91 LEU A CA 1
ATOM 735 C C . LEU A 1 91 ? -7.291 -6.706 -1.954 1.00 95.12 91 LEU A C 1
ATOM 737 O O . LEU A 1 91 ? -7.512 -7.313 -0.911 1.00 95.12 91 LEU A O 1
ATOM 741 N N . PHE A 1 92 ? -8.251 -6.477 -2.855 1.00 93.94 92 PHE A N 1
ATOM 742 C CA . PHE A 1 92 ? -9.655 -6.858 -2.675 1.00 93.94 92 PHE A CA 1
ATOM 743 C C . PHE A 1 92 ? -10.049 -8.133 -3.438 1.00 93.94 92 PHE A C 1
ATOM 745 O O . PHE A 1 92 ? -11.233 -8.379 -3.666 1.00 93.94 92 PHE A O 1
ATOM 752 N N . TYR A 1 93 ? -9.086 -8.965 -3.851 1.00 93.25 93 TYR A N 1
ATOM 753 C CA . TYR A 1 93 ? -9.387 -10.238 -4.509 1.00 93.25 93 TYR A CA 1
ATOM 754 C C . TYR A 1 93 ? -10.305 -11.121 -3.645 1.00 93.25 93 TYR A C 1
ATOM 756 O O . TYR A 1 93 ? -10.025 -11.387 -2.477 1.00 93.25 93 TYR A O 1
ATOM 764 N N . GLY A 1 94 ? -11.416 -11.576 -4.233 1.00 90.69 94 GLY A N 1
ATOM 765 C CA . GLY A 1 94 ? -12.414 -12.402 -3.548 1.00 90.69 94 GLY A CA 1
ATOM 766 C C . GLY A 1 94 ? -13.231 -11.675 -2.471 1.00 90.69 94 GLY A C 1
ATOM 767 O O . GLY A 1 94 ? -13.956 -12.337 -1.731 1.00 90.69 94 GLY A O 1
ATOM 768 N N . ARG A 1 95 ? -13.133 -10.341 -2.357 1.00 90.62 95 ARG A N 1
ATOM 769 C CA . ARG A 1 95 ? -13.857 -9.526 -1.367 1.00 90.62 95 ARG A CA 1
ATOM 770 C C . ARG A 1 95 ? -14.793 -8.535 -2.052 1.00 90.62 95 ARG A C 1
ATOM 772 O O . ARG A 1 95 ? -14.430 -7.919 -3.050 1.00 90.62 95 ARG A O 1
ATOM 779 N N . LYS A 1 96 ? -15.986 -8.331 -1.486 1.00 89.25 96 LYS A N 1
ATOM 780 C CA . LYS A 1 96 ? -16.923 -7.288 -1.929 1.00 89.25 96 LYS A CA 1
ATOM 781 C C . LYS A 1 96 ? -16.780 -6.068 -1.018 1.00 89.25 96 LYS A C 1
ATOM 783 O O . LYS A 1 96 ? -17.579 -5.869 -0.109 1.00 89.25 96 LYS A O 1
ATOM 788 N N . CYS A 1 97 ? -15.724 -5.289 -1.239 1.00 90.25 97 CYS A N 1
ATOM 789 C CA . CYS A 1 97 ? -15.453 -4.100 -0.435 1.00 90.25 97 CYS A CA 1
ATOM 790 C C . CYS A 1 97 ? -16.270 -2.893 -0.913 1.00 90.25 97 CYS A C 1
ATOM 792 O O . CYS A 1 97 ? -16.134 -2.478 -2.063 1.00 90.25 97 CYS A O 1
ATOM 794 N N . SER A 1 98 ? -17.081 -2.323 -0.023 1.00 88.19 98 SER A N 1
ATOM 795 C CA . SER A 1 98 ? -17.792 -1.056 -0.213 1.00 88.19 98 SER A CA 1
ATOM 796 C C . SER A 1 98 ? -18.167 -0.475 1.160 1.00 88.19 98 SER A C 1
ATOM 798 O O . SER A 1 98 ? -18.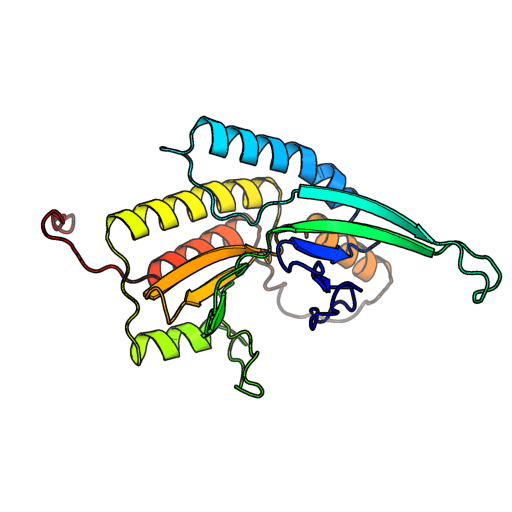712 -1.215 1.977 1.00 88.19 98 SER A O 1
ATOM 800 N N . PRO A 1 99 ? -17.916 0.818 1.439 1.00 89.44 99 PRO A N 1
ATOM 801 C CA . PRO A 1 99 ? -17.103 1.752 0.652 1.00 89.44 99 PRO A CA 1
ATOM 802 C C . PRO A 1 99 ? -15.607 1.375 0.606 1.00 89.44 99 PRO A C 1
ATOM 804 O O . PRO A 1 99 ? -15.123 0.521 1.358 1.00 89.44 99 PRO A O 1
ATOM 807 N N . VAL A 1 100 ? -14.872 2.036 -0.294 1.00 93.06 100 VAL A N 1
ATOM 808 C CA . VAL A 1 100 ? -13.408 1.950 -0.430 1.00 93.06 100 VAL A CA 1
ATOM 809 C C . VAL A 1 100 ? -12.800 3.346 -0.293 1.00 93.06 100 VAL A C 1
ATOM 811 O O . VAL A 1 100 ? -13.286 4.290 -0.915 1.00 93.06 100 VAL A O 1
ATOM 814 N N . PHE A 1 101 ? -11.718 3.468 0.476 1.00 94.12 101 PHE A N 1
ATOM 815 C CA . PHE A 1 101 ? -11.020 4.724 0.752 1.00 94.12 101 PHE A CA 1
ATOM 816 C C . PHE A 1 101 ? -9.529 4.648 0.394 1.00 94.12 101 PHE A C 1
ATOM 818 O O . PHE A 1 101 ? -8.855 3.677 0.735 1.00 94.12 101 PHE A O 1
ATOM 825 N N . ASP A 1 102 ? -9.007 5.698 -0.236 1.00 94.12 102 ASP A N 1
ATOM 826 C CA . ASP A 1 102 ? -7.583 5.979 -0.447 1.00 94.12 102 ASP A CA 1
ATOM 827 C C . ASP A 1 102 ? -7.153 7.068 0.545 1.00 94.12 102 ASP A C 1
ATOM 829 O O . ASP A 1 102 ? -7.594 8.215 0.441 1.00 94.12 102 ASP A O 1
ATOM 833 N N . LEU A 1 103 ? -6.326 6.719 1.532 1.00 95.12 103 LEU A N 1
ATOM 834 C CA . LEU A 1 103 ? -5.989 7.604 2.653 1.00 95.12 103 LEU A CA 1
ATOM 835 C C . LEU A 1 103 ? -4.518 8.031 2.614 1.00 95.12 103 LEU A C 1
ATOM 837 O O . LEU A 1 103 ? -3.633 7.173 2.618 1.00 95.12 103 LEU A O 1
ATOM 841 N N . LYS A 1 104 ? -4.237 9.340 2.636 1.00 93.81 104 LYS A N 1
ATOM 842 C CA . LYS A 1 104 ? -2.856 9.892 2.653 1.00 93.81 104 LYS A CA 1
ATOM 843 C C . LYS A 1 104 ? -2.489 10.651 3.932 1.00 93.81 104 LYS A C 1
ATOM 845 O O . LYS A 1 104 ? -1.362 11.141 4.066 1.00 93.81 104 LYS A O 1
ATOM 850 N N . GLY A 1 105 ? -3.424 10.770 4.867 1.00 90.00 105 GLY A N 1
ATOM 851 C CA . GLY A 1 105 ? -3.292 11.551 6.089 1.00 90.00 105 GLY A CA 1
ATOM 852 C C . GLY A 1 105 ? -3.164 13.047 5.831 1.00 90.00 105 GLY A C 1
ATOM 853 O O . GLY A 1 105 ? -2.286 13.687 6.400 1.00 90.00 105 GLY A O 1
ATOM 854 N N . SER A 1 106 ? -3.959 13.607 4.919 1.00 81.44 106 SER A N 1
ATOM 855 C CA . SER A 1 106 ? -3.936 15.045 4.605 1.00 81.44 106 SER A CA 1
ATOM 856 C C . SER A 1 106 ? -5.317 15.529 4.190 1.00 81.44 106 SER A C 1
ATOM 858 O O . SER A 1 106 ? -5.784 15.144 3.133 1.00 81.44 106 SER A O 1
ATOM 860 N N . GLU A 1 107 ? -5.963 16.394 4.960 1.00 65.31 107 GLU A N 1
ATOM 861 C CA . GLU A 1 107 ? -7.387 16.698 4.733 1.00 65.31 107 GLU A CA 1
ATOM 862 C C . GLU A 1 107 ? -7.631 17.552 3.470 1.00 65.31 107 GLU A C 1
ATOM 864 O O . GLU A 1 107 ? -8.506 17.242 2.669 1.00 65.31 107 GLU A O 1
ATOM 869 N N . ARG A 1 108 ? -6.778 18.554 3.203 1.00 64.75 108 ARG A N 1
ATOM 870 C CA . ARG A 1 108 ? -6.966 19.523 2.102 1.00 64.75 108 ARG A CA 1
ATOM 871 C C . ARG A 1 108 ? -7.261 18.872 0.742 1.00 64.75 108 ARG A C 1
ATOM 873 O O . ARG A 1 108 ? -6.410 18.178 0.187 1.00 64.75 108 ARG A O 1
ATOM 880 N N . ASN A 1 109 ? -8.405 19.238 0.159 1.00 61.78 109 ASN A N 1
ATOM 881 C CA . ASN A 1 109 ? -8.887 18.788 -1.153 1.00 61.78 109 ASN A CA 1
ATOM 882 C C . ASN A 1 109 ? -9.090 17.261 -1.252 1.00 61.78 109 ASN A C 1
ATOM 884 O O . ASN A 1 109 ? -8.896 16.694 -2.331 1.00 61.78 109 ASN A O 1
ATOM 888 N N . ARG A 1 110 ? -9.465 16.594 -0.148 1.00 69.25 110 ARG A N 1
ATOM 889 C CA . ARG A 1 110 ? -9.711 15.139 -0.089 1.00 69.25 110 ARG A CA 1
ATOM 890 C C . ARG A 1 110 ? -11.162 14.760 0.225 1.00 69.25 110 ARG A C 1
ATOM 892 O O . ARG A 1 110 ? -11.416 13.764 0.903 1.00 69.25 110 ARG A O 1
ATOM 899 N N . MET A 1 111 ? -12.104 15.514 -0.342 1.00 75.06 111 MET A N 1
ATOM 900 C CA . MET A 1 111 ? -13.496 15.096 -0.501 1.00 75.06 111 MET A CA 1
ATOM 901 C C . MET A 1 111 ? -13.753 14.659 -1.945 1.00 75.06 111 MET A C 1
ATOM 903 O O . MET A 1 111 ? -13.451 15.382 -2.894 1.00 75.06 111 MET A O 1
ATOM 907 N N . VAL A 1 112 ? -14.330 13.471 -2.106 1.00 77.62 112 VAL A N 1
ATOM 908 C CA . VAL A 1 112 ? -14.824 12.944 -3.382 1.00 77.62 112 VAL A CA 1
ATOM 909 C C . VAL A 1 112 ? -16.347 12.894 -3.326 1.00 77.62 112 VAL A C 1
ATOM 911 O O . VAL A 1 112 ? -16.909 12.303 -2.402 1.00 77.62 112 VAL A O 1
ATOM 914 N N . GLU A 1 113 ? -17.014 13.501 -4.307 1.00 79.19 113 GLU A N 1
ATOM 915 C CA . GLU A 1 113 ? -18.459 13.358 -4.500 1.00 79.19 113 GLU A CA 1
ATOM 916 C C . GLU A 1 113 ? -18.792 11.966 -5.055 1.00 79.19 113 GLU A C 1
ATOM 918 O O . GLU A 1 113 ? -18.107 11.453 -5.949 1.00 79.19 113 GLU A O 1
ATOM 923 N N . GLU A 1 114 ? -19.861 11.352 -4.544 1.00 76.25 114 GLU A N 1
ATOM 924 C CA . GLU A 1 114 ? -20.299 10.011 -4.938 1.00 76.25 114 GLU A CA 1
ATOM 925 C C . GLU A 1 114 ? -20.985 10.024 -6.314 1.00 76.25 114 GLU A C 1
ATOM 927 O O . GLU A 1 114 ? -22.198 9.938 -6.467 1.00 76.25 114 GLU A O 1
ATOM 932 N N . THR A 1 115 ? -20.162 10.147 -7.352 1.00 69.25 115 THR A N 1
ATOM 933 C CA . THR A 1 115 ? -20.577 10.190 -8.764 1.00 69.25 115 THR A CA 1
ATOM 934 C C . THR A 1 115 ? -20.731 8.802 -9.397 1.00 69.25 115 THR A C 1
ATOM 936 O O . THR A 1 115 ? -21.149 8.683 -10.548 1.00 69.25 115 THR A O 1
ATOM 939 N N . SER A 1 116 ? -20.366 7.731 -8.682 1.00 71.12 116 SER A N 1
ATOM 940 C CA . 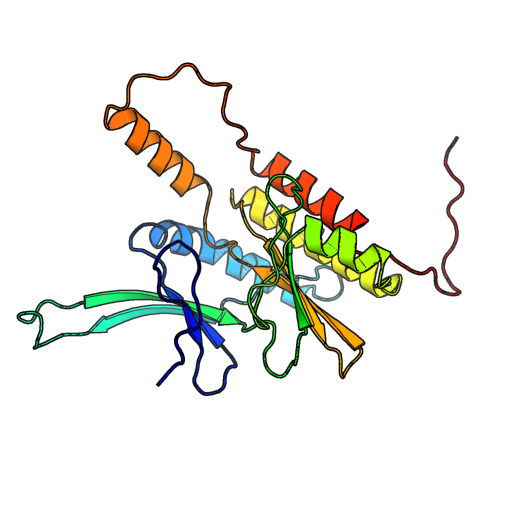SER A 1 116 ? -20.548 6.342 -9.123 1.00 71.12 116 SER A CA 1
ATOM 941 C C . SER A 1 116 ? -20.433 5.364 -7.954 1.00 71.12 116 SER A C 1
ATOM 943 O O . SER A 1 116 ? -19.653 5.600 -7.036 1.00 71.12 116 SER A O 1
ATOM 945 N N . SER A 1 117 ? -21.073 4.197 -8.066 1.00 67.31 117 SER A N 1
ATOM 946 C CA . SER A 1 117 ? -20.949 3.074 -7.115 1.00 67.31 117 SER A CA 1
ATOM 947 C C . SER A 1 117 ? -19.553 2.425 -7.063 1.00 67.31 117 SER A C 1
ATOM 949 O O . SER A 1 117 ? -19.360 1.405 -6.409 1.00 67.31 117 SER A O 1
ATOM 951 N N . THR A 1 118 ? -18.585 2.965 -7.809 1.00 70.31 118 THR A N 1
ATOM 952 C CA . THR A 1 118 ? -17.171 2.562 -7.813 1.00 70.31 118 THR A CA 1
ATOM 953 C C . THR A 1 118 ? -16.258 3.708 -7.369 1.00 70.31 118 THR A C 1
ATOM 955 O O . THR A 1 118 ? -15.075 3.718 -7.710 1.00 70.31 118 THR A O 1
ATOM 958 N N . ALA A 1 119 ? -16.804 4.726 -6.696 1.00 80.31 119 ALA A N 1
ATOM 959 C CA . ALA A 1 119 ? -16.021 5.829 -6.163 1.00 80.31 119 ALA A CA 1
ATOM 960 C C . ALA A 1 119 ? -14.995 5.312 -5.142 1.00 80.31 119 ALA A C 1
ATOM 962 O O . ALA A 1 119 ? -15.320 4.541 -4.242 1.00 80.31 119 ALA A O 1
ATOM 963 N N . VAL A 1 120 ? -13.745 5.753 -5.294 1.00 85.12 120 VAL A N 1
ATOM 964 C CA . VAL A 1 120 ? -12.717 5.598 -4.264 1.00 85.12 120 VAL A CA 1
ATOM 965 C C . VAL A 1 120 ? -12.688 6.902 -3.488 1.00 85.12 120 VAL A C 1
ATOM 967 O O . VAL A 1 120 ? -12.266 7.940 -4.003 1.00 85.12 120 VAL A O 1
ATOM 970 N N . PHE A 1 121 ? -13.203 6.840 -2.270 1.00 91.19 121 PHE A N 1
ATOM 971 C CA . PHE A 1 121 ? -13.308 7.962 -1.353 1.00 91.19 121 PHE A CA 1
ATOM 972 C C . PHE A 1 121 ? -11.946 8.321 -0.752 1.00 91.19 121 PHE A C 1
ATOM 974 O O . PHE A 1 121 ? -10.977 7.577 -0.900 1.00 91.19 121 PHE A O 1
ATOM 981 N N . GLN A 1 122 ? -11.847 9.466 -0.081 1.00 92.62 122 GLN A N 1
ATOM 982 C CA . GLN A 1 122 ? -10.591 9.928 0.518 1.00 92.62 122 GLN A CA 1
ATOM 983 C C . GLN A 1 122 ? -10.767 10.324 1.994 1.00 92.62 122 GLN A C 1
ATOM 985 O O . GLN A 1 122 ? -11.795 10.040 2.608 1.00 92.62 122 GLN A O 1
ATOM 990 N N . ASP A 1 123 ? -9.733 10.909 2.595 1.00 92.38 123 ASP A N 1
ATOM 991 C CA . ASP A 1 123 ? -9.613 11.156 4.034 1.00 92.38 123 ASP A CA 1
ATOM 992 C C . ASP A 1 123 ? -10.813 11.916 4.635 1.00 92.38 123 ASP A C 1
ATOM 994 O O . ASP A 1 123 ? -11.350 11.481 5.654 1.00 92.38 123 ASP A O 1
ATOM 998 N N . GLU A 1 124 ? -11.309 12.987 3.998 1.00 90.44 124 GLU A N 1
ATOM 999 C CA . GLU A 1 124 ? -12.468 13.738 4.520 1.00 90.44 124 GLU A CA 1
ATOM 1000 C C . GLU A 1 124 ? -13.765 12.915 4.442 1.00 90.44 124 GLU A C 1
ATOM 1002 O O . GLU A 1 124 ? -14.591 12.958 5.360 1.00 90.44 124 GLU A O 1
ATOM 1007 N N . ASN A 1 125 ? -13.927 12.097 3.391 1.00 91.94 125 ASN A N 1
ATOM 1008 C CA . ASN A 1 125 ? -15.049 11.163 3.288 1.00 91.94 125 ASN A CA 1
ATOM 1009 C C . ASN A 1 125 ? -15.011 10.115 4.410 1.00 91.94 125 ASN A C 1
ATOM 1011 O O . ASN A 1 125 ? -16.060 9.812 4.971 1.00 91.94 125 ASN A O 1
ATOM 1015 N N . LEU A 1 126 ? -13.834 9.571 4.754 1.00 91.62 126 LEU A N 1
ATOM 1016 C CA . LEU A 1 126 ? -13.707 8.604 5.851 1.00 91.62 126 LEU A CA 1
ATOM 1017 C C . LEU A 1 126 ? -14.049 9.243 7.199 1.00 91.62 126 LEU A C 1
ATOM 1019 O O . LEU A 1 126 ? -14.791 8.654 7.984 1.00 91.62 126 LEU A O 1
ATOM 1023 N N . ILE A 1 127 ? -13.542 10.452 7.461 1.00 90.00 127 ILE A N 1
ATOM 1024 C CA . ILE A 1 127 ? -13.823 11.189 8.701 1.00 90.00 127 ILE A CA 1
ATOM 1025 C C . ILE A 1 127 ? -15.331 11.425 8.858 1.00 90.00 127 ILE A C 1
ATOM 1027 O O . ILE A 1 127 ? -15.860 11.257 9.957 1.00 90.00 127 ILE A O 1
ATOM 1031 N N . LYS A 1 128 ? -16.040 11.775 7.775 1.00 90.38 128 LYS A N 1
ATOM 1032 C CA . LYS A 1 128 ? -17.509 11.857 7.788 1.00 90.38 128 LYS A CA 1
ATOM 1033 C C . LYS A 1 128 ? -18.139 10.479 8.025 1.00 90.38 128 LYS A C 1
ATOM 1035 O O . LYS A 1 128 ? -18.946 10.335 8.940 1.00 90.38 128 LYS A O 1
ATOM 1040 N N . TYR A 1 129 ? -17.733 9.473 7.252 1.00 89.75 129 TYR A N 1
ATOM 1041 C CA . TYR A 1 129 ? -18.303 8.127 7.302 1.00 89.75 129 TYR A CA 1
ATOM 1042 C C . TYR A 1 129 ? -18.222 7.506 8.702 1.00 89.75 129 TYR A C 1
ATOM 1044 O O . TYR A 1 129 ? -19.221 6.982 9.177 1.00 89.75 129 TYR A O 1
ATOM 1052 N N . ILE A 1 130 ? -17.079 7.605 9.393 1.00 89.06 130 ILE A N 1
ATOM 1053 C CA . ILE A 1 130 ? -16.884 7.012 10.730 1.00 89.06 130 ILE A CA 1
ATOM 1054 C C . ILE A 1 130 ? -17.730 7.705 11.812 1.00 89.06 130 ILE A C 1
ATOM 1056 O O . ILE A 1 130 ? -18.116 7.055 12.781 1.00 89.06 130 ILE A O 1
ATOM 1060 N N . ARG A 1 131 ? -18.065 8.996 11.659 1.00 87.44 131 ARG A N 1
ATOM 1061 C CA . ARG A 1 131 ? -18.982 9.694 12.586 1.00 87.44 131 ARG A CA 1
ATOM 1062 C C . ARG A 1 131 ? -20.410 9.160 12.492 1.00 87.44 131 ARG A C 1
ATOM 1064 O O . ARG A 1 131 ? -21.091 9.076 13.506 1.00 87.44 131 ARG A O 1
ATOM 1071 N N . GLU A 1 132 ? -20.846 8.819 11.282 1.00 88.69 132 GLU A N 1
ATOM 1072 C CA . GLU A 1 132 ? -22.185 8.282 11.001 1.00 88.69 132 GLU A CA 1
ATOM 1073 C C . GLU A 1 132 ? -22.238 6.754 11.203 1.00 88.69 132 GLU A C 1
ATOM 1075 O O . GLU A 1 132 ? -23.257 6.214 11.624 1.00 88.69 132 GLU A O 1
ATOM 1080 N N . ASN A 1 133 ? -21.123 6.060 10.955 1.00 86.06 133 ASN A N 1
ATOM 1081 C CA . ASN A 1 133 ? -20.979 4.605 10.984 1.00 86.06 133 ASN A CA 1
ATOM 1082 C C . ASN A 1 133 ? -19.678 4.216 11.723 1.00 86.06 133 ASN A C 1
ATOM 1084 O O . ASN A 1 133 ? -18.654 3.977 11.073 1.00 86.06 133 ASN A O 1
ATOM 1088 N N . PRO A 1 134 ? -19.674 4.146 13.069 1.00 82.75 134 PRO A N 1
ATOM 1089 C CA . PRO A 1 134 ? -18.461 3.881 13.843 1.00 82.75 134 PRO A CA 1
ATOM 1090 C C . PRO A 1 134 ? -17.811 2.529 13.512 1.00 82.75 134 PRO A C 1
ATOM 1092 O O . PRO A 1 134 ? -18.286 1.468 13.920 1.00 82.75 134 PRO A O 1
ATOM 1095 N N . ILE A 1 135 ? -16.679 2.561 12.799 1.00 81.00 135 ILE A N 1
ATOM 1096 C CA . ILE A 1 135 ? -15.844 1.379 12.568 1.00 81.00 135 ILE A CA 1
ATOM 1097 C C . ILE A 1 135 ? -14.805 1.286 13.687 1.00 81.00 135 ILE A C 1
ATOM 1099 O O . ILE A 1 135 ? -13.804 2.002 13.691 1.00 81.00 135 ILE A O 1
ATOM 1103 N N . CYS A 1 136 ? -15.029 0.356 14.612 1.00 84.81 136 CYS A N 1
ATOM 1104 C CA . CYS A 1 136 ? -14.112 0.071 15.708 1.00 84.81 136 CYS A CA 1
ATOM 1105 C C . CYS A 1 136 ? -13.376 -1.255 15.491 1.00 84.81 136 CYS A C 1
ATOM 1107 O O . CYS A 1 136 ? -13.994 -2.287 15.224 1.00 84.81 136 CYS A O 1
ATOM 1109 N N . ILE A 1 137 ? -12.055 -1.251 15.673 1.00 90.44 137 ILE A N 1
ATOM 1110 C CA . ILE A 1 137 ? -11.222 -2.460 15.642 1.00 90.44 137 ILE A CA 1
ATOM 1111 C C . ILE A 1 137 ? -10.844 -2.932 17.052 1.00 90.44 137 ILE A C 1
ATOM 1113 O O . ILE A 1 137 ? -10.819 -2.164 18.015 1.00 90.44 137 ILE A O 1
ATOM 1117 N N . ARG A 1 138 ? -10.543 -4.229 17.185 1.00 90.88 138 ARG A N 1
ATOM 1118 C CA . ARG A 1 138 ? -10.080 -4.824 18.450 1.00 90.88 138 ARG A CA 1
ATOM 1119 C C . ARG A 1 138 ? -8.698 -4.286 18.817 1.00 90.88 138 ARG A C 1
ATOM 1121 O O . ARG A 1 138 ? -7.879 -4.046 17.931 1.00 90.88 138 ARG A O 1
ATOM 1128 N N . GLN A 1 139 ? -8.391 -4.207 20.112 1.00 89.94 139 GLN A N 1
ATOM 1129 C CA . GLN A 1 139 ? -7.083 -3.767 20.616 1.00 89.94 139 GLN A CA 1
ATOM 1130 C C . GLN A 1 139 ? -5.902 -4.497 19.957 1.00 89.94 139 GLN A C 1
ATOM 1132 O O . GLN A 1 139 ? -4.938 -3.849 19.547 1.00 89.94 139 GLN A O 1
ATOM 1137 N N . GLN A 1 140 ? -5.976 -5.823 19.811 1.00 89.69 140 GLN A N 1
ATOM 1138 C CA . GLN A 1 140 ? -4.937 -6.600 19.126 1.00 89.69 140 GLN A CA 1
ATOM 1139 C C . GLN A 1 140 ? -4.801 -6.199 17.650 1.00 89.69 140 GLN A C 1
ATOM 1141 O O . GLN A 1 140 ? -3.686 -5.972 17.186 1.00 89.69 140 GLN A O 1
ATOM 1146 N N . THR A 1 141 ? -5.914 -6.050 16.924 1.00 92.06 141 THR A N 1
ATOM 1147 C CA . THR A 1 141 ? -5.924 -5.599 15.523 1.00 92.06 141 THR A CA 1
ATOM 1148 C C . THR A 1 141 ? -5.326 -4.201 15.378 1.00 92.06 141 THR A C 1
ATOM 1150 O O . THR A 1 141 ? -4.539 -3.984 14.460 1.00 92.06 141 THR A O 1
ATOM 1153 N N . LYS A 1 142 ? -5.625 -3.274 16.303 1.00 93.44 142 LYS A N 1
ATOM 1154 C CA . LYS A 1 142 ? -5.034 -1.929 16.285 1.00 93.44 142 LYS A CA 1
ATOM 1155 C C . LYS A 1 142 ? -3.518 -1.963 16.461 1.00 93.44 142 LYS A C 1
ATOM 1157 O O . LYS A 1 142 ? -2.833 -1.312 15.685 1.00 93.44 142 LYS A O 1
ATOM 1162 N N . ARG A 1 143 ? -2.992 -2.763 17.399 1.00 93.25 143 ARG A N 1
ATOM 1163 C CA . ARG A 1 143 ? -1.534 -2.934 17.578 1.00 93.25 143 ARG A CA 1
ATOM 1164 C C . ARG A 1 143 ? -0.875 -3.488 16.312 1.00 93.25 143 ARG A C 1
ATOM 1166 O O . ARG A 1 143 ? 0.031 -2.860 15.787 1.00 93.25 143 ARG A O 1
ATOM 1173 N N . HIS A 1 144 ? -1.403 -4.576 15.746 1.00 94.62 144 HIS A N 1
ATOM 1174 C CA . HIS A 1 144 ? -0.858 -5.155 14.509 1.00 94.62 144 HIS A CA 1
ATOM 1175 C C . HIS A 1 144 ? -0.877 -4.166 13.331 1.00 94.62 144 HIS A C 1
ATOM 1177 O O . HIS A 1 144 ? 0.087 -4.104 12.570 1.00 94.62 144 HIS A O 1
ATOM 1183 N N . LEU A 1 145 ? -1.952 -3.380 13.180 1.00 96.25 145 LEU A N 1
ATOM 1184 C CA . LEU A 1 145 ? -2.062 -2.365 12.131 1.00 96.25 145 LEU A CA 1
ATOM 1185 C C . LEU A 1 145 ? -1.094 -1.195 12.359 1.00 96.25 145 LEU A C 1
ATOM 1187 O O . LEU A 1 145 ? -0.402 -0.792 11.425 1.00 96.25 145 LEU A O 1
ATOM 1191 N N . HIS A 1 146 ? -1.012 -0.690 13.593 1.00 96.56 146 HIS A N 1
ATOM 1192 C CA . HIS A 1 146 ? -0.054 0.335 14.006 1.00 96.56 146 HIS A CA 1
ATOM 1193 C C . HIS A 1 146 ? 1.383 -0.106 13.702 1.00 96.56 146 HIS A C 1
ATOM 1195 O O . HIS A 1 146 ? 2.113 0.608 13.017 1.00 96.56 146 HIS A O 1
ATOM 1201 N N . ASP A 1 147 ? 1.770 -1.303 14.141 1.00 97.19 147 ASP A N 1
ATOM 1202 C CA . ASP A 1 147 ? 3.136 -1.811 14.012 1.00 97.19 147 ASP A CA 1
ATOM 1203 C C . ASP A 1 147 ? 3.500 -2.083 12.546 1.00 97.19 147 ASP A C 1
ATOM 1205 O O . ASP A 1 147 ? 4.614 -1.770 12.120 1.00 97.19 147 ASP A O 1
ATOM 1209 N N . ALA A 1 148 ? 2.546 -2.569 11.742 1.00 98.12 148 ALA A N 1
ATOM 1210 C CA . ALA A 1 148 ? 2.726 -2.757 10.303 1.00 98.12 148 ALA A CA 1
ATOM 1211 C C . ALA A 1 148 ? 2.920 -1.421 9.576 1.00 98.12 148 ALA A C 1
ATOM 1213 O O . ALA A 1 148 ? 3.899 -1.245 8.847 1.00 98.12 148 ALA A O 1
ATOM 1214 N N . ILE A 1 149 ? 2.038 -0.445 9.826 1.00 98.38 149 ILE A N 1
ATOM 1215 C CA . ILE A 1 149 ? 2.167 0.915 9.287 1.00 98.38 149 ILE A CA 1
ATOM 1216 C C . ILE A 1 149 ? 3.490 1.531 9.747 1.00 98.38 149 ILE A C 1
ATOM 1218 O O . ILE A 1 149 ? 4.187 2.154 8.947 1.00 98.38 149 ILE A O 1
ATOM 1222 N N . TRP A 1 150 ? 3.894 1.349 11.003 1.00 98.06 150 TRP A N 1
ATOM 1223 C CA . TRP A 1 150 ? 5.145 1.893 11.520 1.00 98.06 150 TRP A CA 1
ATOM 1224 C C . TRP A 1 150 ? 6.365 1.281 10.819 1.00 98.06 150 TRP A C 1
ATOM 1226 O O . TRP A 1 150 ? 7.213 2.033 10.328 1.00 98.06 150 TRP A O 1
ATOM 1236 N N . ASN A 1 151 ? 6.439 -0.048 10.725 1.00 97.44 151 ASN A N 1
ATOM 1237 C CA . ASN A 1 151 ? 7.513 -0.792 10.060 1.00 97.44 151 ASN A CA 1
ATOM 1238 C C . ASN A 1 151 ? 7.628 -0.410 8.572 1.00 97.44 151 ASN A C 1
ATOM 1240 O O . ASN A 1 151 ? 8.699 -0.002 8.113 1.00 97.44 151 ASN A O 1
ATOM 1244 N N . ASP A 1 152 ? 6.515 -0.443 7.838 1.00 98.38 152 ASP A N 1
ATOM 1245 C CA . ASP A 1 152 ? 6.488 -0.160 6.401 1.00 98.38 152 ASP A CA 1
ATOM 1246 C C . ASP A 1 152 ? 6.795 1.305 6.088 1.00 98.38 152 ASP A C 1
ATOM 1248 O O . ASP A 1 152 ? 7.653 1.599 5.257 1.00 98.38 152 ASP A O 1
ATOM 1252 N N . THR A 1 153 ? 6.166 2.255 6.782 1.00 97.94 153 THR A N 1
ATOM 1253 C CA . THR A 1 153 ? 6.421 3.684 6.527 1.00 97.94 153 THR A CA 1
ATOM 1254 C C . THR A 1 153 ? 7.841 4.095 6.933 1.00 97.94 153 THR A C 1
ATOM 1256 O O . THR A 1 153 ? 8.425 4.983 6.308 1.00 97.94 153 THR A O 1
ATOM 1259 N N . LEU A 1 154 ? 8.463 3.426 7.917 1.00 97.44 154 LEU A N 1
ATOM 1260 C CA . LEU A 1 154 ? 9.887 3.617 8.219 1.00 97.44 154 LEU A CA 1
ATOM 1261 C C . LEU A 1 154 ? 10.772 3.173 7.046 1.00 97.44 154 LEU A C 1
ATOM 1263 O O . LEU A 1 154 ? 11.703 3.896 6.689 1.00 97.44 154 LEU A O 1
ATOM 1267 N N . PHE A 1 155 ? 10.477 2.021 6.442 1.00 97.38 155 PHE A N 1
ATOM 1268 C CA . PHE A 1 155 ? 11.156 1.542 5.238 1.00 97.38 155 PHE A CA 1
ATOM 1269 C C . PHE A 1 155 ? 10.962 2.508 4.055 1.00 97.38 155 PHE A C 1
ATOM 1271 O O . PHE A 1 155 ? 11.949 2.985 3.492 1.00 97.38 155 PHE A O 1
ATOM 1278 N N . LEU A 1 156 ? 9.722 2.899 3.747 1.00 96.00 156 LEU A N 1
ATOM 1279 C CA . LEU A 1 156 ? 9.415 3.847 2.666 1.00 96.00 156 LEU A CA 1
ATOM 1280 C C . LEU A 1 156 ? 10.122 5.198 2.858 1.00 96.00 156 LEU A C 1
ATOM 1282 O O . LEU A 1 156 ? 10.717 5.727 1.919 1.00 96.00 156 LEU A O 1
ATOM 1286 N N . SER A 1 157 ? 10.154 5.721 4.087 1.00 94.50 157 SER A N 1
ATOM 1287 C CA . SER A 1 157 ? 10.874 6.959 4.406 1.00 94.50 157 SER A CA 1
ATOM 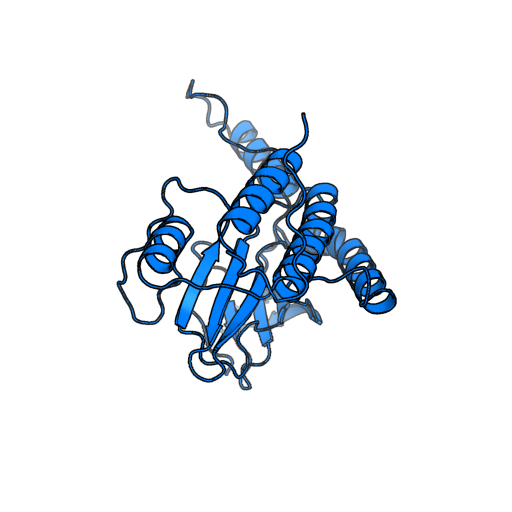1288 C C . SER A 1 157 ? 12.390 6.838 4.222 1.00 94.50 157 SER A C 1
ATOM 1290 O O . SER A 1 157 ? 13.003 7.825 3.819 1.00 94.50 157 SER A O 1
ATOM 1292 N N . LYS A 1 158 ? 13.004 5.676 4.496 1.00 93.75 158 LYS A N 1
ATOM 1293 C CA . LYS A 1 158 ? 14.433 5.428 4.208 1.00 93.75 158 LYS A CA 1
ATOM 1294 C C . LYS A 1 158 ? 14.705 5.373 2.703 1.00 93.75 158 LYS A C 1
ATOM 1296 O O . LYS A 1 158 ? 15.745 5.841 2.257 1.00 93.75 158 LYS A O 1
ATOM 1301 N N . MET A 1 159 ? 13.758 4.847 1.928 1.00 92.75 159 MET A N 1
ATOM 1302 C CA . MET A 1 159 ? 13.827 4.767 0.464 1.00 92.75 159 MET A CA 1
ATOM 1303 C C . MET A 1 159 ? 13.455 6.080 -0.251 1.00 92.75 159 MET A C 1
ATOM 1305 O O . MET A 1 159 ? 13.420 6.120 -1.478 1.00 92.75 159 MET A O 1
ATOM 1309 N N . ASN A 1 160 ? 13.190 7.166 0.490 1.00 89.06 160 ASN A N 1
ATOM 1310 C CA . ASN A 1 160 ? 12.684 8.439 -0.044 1.00 89.06 160 ASN A CA 1
ATOM 1311 C C . ASN A 1 160 ? 11.402 8.273 -0.886 1.00 89.06 160 ASN A C 1
ATOM 1313 O O . ASN A 1 160 ? 11.201 8.964 -1.884 1.00 89.06 160 ASN A O 1
ATOM 1317 N N . VAL A 1 161 ? 10.528 7.349 -0.492 1.00 90.06 161 VAL A N 1
ATOM 1318 C CA . VAL A 1 161 ? 9.200 7.163 -1.084 1.00 90.06 161 VAL A CA 1
ATOM 1319 C C . VAL A 1 161 ? 8.202 8.055 -0.342 1.00 90.06 161 VAL A C 1
ATOM 1321 O O . VAL A 1 161 ? 8.239 8.158 0.887 1.00 90.06 161 VAL A O 1
ATOM 1324 N N . MET A 1 162 ? 7.306 8.694 -1.091 1.00 88.19 162 MET A N 1
ATOM 1325 C CA . MET A 1 162 ? 6.203 9.521 -0.588 1.00 88.19 162 MET A CA 1
ATOM 1326 C C . MET A 1 162 ? 4.941 9.241 -1.402 1.00 88.19 162 MET A C 1
ATOM 1328 O O . MET A 1 162 ? 4.946 8.361 -2.258 1.00 88.19 162 MET A O 1
ATOM 1332 N N . ASP A 1 163 ? 3.857 9.959 -1.112 1.00 86.56 163 ASP A N 1
ATOM 1333 C CA . ASP A 1 163 ? 2.595 9.895 -1.859 1.00 86.56 163 ASP A CA 1
ATOM 1334 C C . ASP A 1 163 ? 1.928 8.511 -1.946 1.00 86.56 163 ASP A C 1
ATOM 1336 O O . ASP A 1 163 ? 0.955 8.337 -2.679 1.00 86.56 163 ASP A O 1
ATOM 1340 N N . TYR A 1 164 ? 2.379 7.555 -1.137 1.00 93.56 164 TYR A N 1
ATOM 1341 C CA . TYR A 1 164 ? 1.694 6.293 -0.892 1.00 93.56 164 TYR A CA 1
ATOM 1342 C C . TYR A 1 164 ? 0.417 6.513 -0.077 1.00 93.56 164 TYR A C 1
ATOM 1344 O O . TYR A 1 164 ? 0.368 7.376 0.808 1.00 93.56 164 TYR A O 1
ATOM 1352 N N . SER A 1 165 ? -0.589 5.687 -0.344 1.00 95.06 165 SER A N 1
ATOM 1353 C CA . SER A 1 165 ? -1.872 5.700 0.363 1.00 95.06 165 SER A CA 1
ATOM 1354 C C . SER A 1 165 ? -2.061 4.415 1.160 1.00 95.06 165 SER A C 1
ATOM 1356 O O . SER A 1 165 ? -1.583 3.359 0.743 1.00 95.06 165 SER A O 1
ATOM 1358 N N . LEU A 1 166 ? -2.804 4.471 2.267 1.00 97.56 166 LEU A N 1
ATOM 1359 C CA . LEU A 1 166 ? -3.463 3.284 2.804 1.00 97.56 166 LEU A CA 1
ATOM 1360 C C . LEU A 1 166 ? -4.781 3.111 2.044 1.00 97.56 166 LEU A C 1
ATOM 1362 O O . LEU A 1 166 ? -5.684 3.936 2.170 1.00 97.56 166 LEU A O 1
ATOM 1366 N N . LEU A 1 167 ? -4.876 2.054 1.246 1.00 97.06 167 LEU A N 1
ATOM 1367 C CA . LEU A 1 167 ? -6.119 1.631 0.619 1.00 97.06 167 LEU A CA 1
ATOM 1368 C C . LEU A 1 167 ? -6.900 0.789 1.632 1.00 97.06 167 LEU A C 1
ATOM 1370 O O . LEU A 1 167 ? -6.359 -0.162 2.198 1.00 97.06 167 LEU A O 1
ATOM 1374 N N . VAL A 1 168 ? -8.156 1.154 1.874 1.00 96.19 168 VAL A N 1
ATOM 1375 C CA . VAL A 1 168 ? -9.028 0.567 2.899 1.00 96.19 168 VAL A CA 1
ATOM 1376 C C . VAL A 1 168 ? -10.350 0.181 2.258 1.00 96.19 168 VAL A C 1
ATOM 1378 O O . VAL A 1 168 ? -10.972 1.004 1.596 1.00 96.19 168 VAL A O 1
ATOM 1381 N N . GLY A 1 169 ? -10.803 -1.049 2.465 1.00 94.75 169 GLY A N 1
ATOM 1382 C CA . GLY A 1 169 ? -12.119 -1.513 2.034 1.00 94.75 169 GLY A CA 1
ATOM 1383 C C . GLY A 1 169 ? -12.859 -2.192 3.177 1.00 94.75 169 GLY A C 1
ATOM 1384 O O . GLY A 1 169 ? -12.262 -2.973 3.920 1.00 94.75 169 GLY A O 1
ATOM 1385 N N . PHE A 1 170 ? -14.152 -1.907 3.311 1.00 91.00 170 PHE A N 1
ATOM 1386 C CA . PHE A 1 170 ? -15.028 -2.624 4.236 1.00 91.00 170 PHE A CA 1
ATOM 1387 C C . PHE A 1 170 ? -15.763 -3.747 3.498 1.00 91.00 170 PHE A C 1
ATOM 1389 O O . PHE A 1 170 ? -16.545 -3.483 2.589 1.00 91.00 170 PHE A O 1
ATOM 1396 N N . ASP A 1 171 ? -15.504 -5.002 3.864 1.00 90.81 171 ASP A N 1
ATOM 1397 C CA . ASP A 1 171 ? -16.234 -6.158 3.335 1.00 90.81 171 ASP A CA 1
ATOM 1398 C C . ASP A 1 171 ? -17.517 -6.365 4.148 1.00 90.81 171 ASP A C 1
ATOM 1400 O O . ASP A 1 171 ? -17.496 -6.905 5.260 1.00 90.81 171 ASP A O 1
ATOM 1404 N N . GLU A 1 172 ? -18.646 -5.934 3.582 1.00 79.06 172 GLU A N 1
ATOM 1405 C CA . GLU A 1 172 ? -19.961 -5.991 4.223 1.00 79.06 172 GLU A CA 1
ATOM 1406 C C . GLU A 1 172 ? -20.390 -7.409 4.617 1.00 79.06 172 GLU A C 1
ATOM 1408 O O . GLU A 1 172 ? -21.147 -7.556 5.580 1.00 79.06 172 GLU A O 1
ATOM 1413 N N . ASN A 1 173 ? -19.929 -8.439 3.900 1.00 86.75 173 ASN A N 1
ATOM 1414 C CA . ASN A 1 173 ? -20.341 -9.824 4.128 1.00 86.75 173 ASN A CA 1
ATOM 1415 C C . ASN A 1 173 ? -19.620 -10.423 5.337 1.00 86.75 173 ASN A C 1
ATOM 1417 O O . ASN A 1 173 ? -20.251 -11.034 6.197 1.00 86.75 173 ASN A O 1
ATOM 1421 N N . SER A 1 174 ? -18.299 -10.240 5.419 1.00 89.12 174 SER A N 1
ATOM 1422 C CA . SER A 1 174 ? -17.493 -10.777 6.525 1.00 89.12 174 SER A CA 1
ATOM 1423 C C . SER A 1 174 ? -17.348 -9.817 7.712 1.00 89.12 174 SER A C 1
ATOM 1425 O O . SER A 1 174 ? -16.832 -10.221 8.754 1.00 89.12 174 SER A O 1
ATOM 1427 N N . LYS A 1 175 ? -17.793 -8.558 7.570 1.00 87.25 175 LYS A N 1
ATOM 1428 C CA . LYS A 1 175 ? -17.589 -7.455 8.530 1.00 87.25 175 LYS A CA 1
ATOM 1429 C C . LYS A 1 175 ? -16.106 -7.226 8.853 1.00 87.25 175 LYS A C 1
ATOM 1431 O O . LYS A 1 175 ? -15.742 -6.911 9.985 1.00 87.25 175 LYS A O 1
ATOM 1436 N N . GLN A 1 176 ? -15.244 -7.399 7.851 1.00 89.62 176 GLN A N 1
ATOM 1437 C CA . GLN A 1 176 ? -13.795 -7.230 7.969 1.00 89.62 176 GLN A CA 1
ATOM 1438 C C . GLN A 1 176 ? -13.324 -5.966 7.249 1.00 89.62 176 GLN A C 1
ATOM 1440 O O . GLN A 1 176 ? -13.798 -5.636 6.162 1.00 89.62 176 GLN A O 1
ATOM 1445 N N . LEU A 1 177 ? -12.335 -5.295 7.838 1.00 92.50 177 LEU A N 1
ATOM 1446 C CA . LEU A 1 177 ? -11.523 -4.317 7.123 1.00 92.50 177 LEU A CA 1
ATOM 1447 C C . LEU A 1 177 ? -10.422 -5.039 6.349 1.00 92.50 177 LEU A C 1
ATOM 1449 O O . LEU A 1 177 ? -9.706 -5.875 6.903 1.00 92.50 177 LEU A O 1
ATOM 1453 N N . VAL A 1 178 ? -10.256 -4.659 5.089 1.00 95.50 178 VAL A N 1
ATOM 1454 C CA . VAL A 1 178 ? -9.132 -5.056 4.244 1.00 95.50 178 VAL A CA 1
ATOM 1455 C C . VAL A 1 178 ? -8.289 -3.810 4.001 1.00 95.50 178 VAL A C 1
ATOM 1457 O O . VAL A 1 178 ? -8.809 -2.801 3.529 1.00 95.50 178 VAL A O 1
ATOM 1460 N N . VAL A 1 179 ? -7.006 -3.859 4.361 1.00 96.88 179 VAL A N 1
ATOM 1461 C CA . VAL A 1 179 ? -6.111 -2.691 4.352 1.00 96.88 179 VAL A CA 1
ATOM 1462 C C . VAL A 1 179 ? -4.775 -3.016 3.699 1.00 96.88 179 VAL A C 1
ATOM 1464 O O . VAL A 1 179 ? -4.228 -4.099 3.910 1.00 96.88 179 VAL A O 1
ATOM 1467 N N . GLY A 1 180 ? -4.226 -2.071 2.938 1.00 97.88 180 GLY A N 1
ATOM 1468 C CA . GLY A 1 180 ? -2.900 -2.218 2.349 1.00 97.88 180 GLY A CA 1
ATOM 1469 C C . GLY A 1 180 ? -2.285 -0.900 1.890 1.00 97.88 180 GLY A C 1
ATOM 1470 O O . GLY A 1 180 ? -2.986 -0.027 1.386 1.00 97.88 180 GLY A O 1
ATOM 1471 N N . ILE A 1 181 ? -0.972 -0.740 2.059 1.00 98.19 181 ILE A N 1
ATOM 1472 C CA . ILE A 1 181 ? -0.239 0.426 1.551 1.00 98.19 181 ILE A CA 1
ATOM 1473 C C . ILE A 1 181 ? 0.033 0.224 0.056 1.00 98.19 181 ILE A C 1
ATOM 1475 O O . ILE A 1 181 ? 0.637 -0.774 -0.346 1.00 98.19 181 ILE A O 1
ATOM 1479 N N . VAL A 1 182 ? -0.401 1.186 -0.758 1.00 94.38 182 VAL A N 1
ATOM 1480 C CA . VAL A 1 182 ? -0.337 1.175 -2.228 1.00 94.38 182 VAL A CA 1
ATOM 1481 C C . VAL A 1 182 ? 0.443 2.379 -2.773 1.00 94.38 182 VAL A C 1
ATOM 1483 O O . VAL A 1 182 ? 0.842 3.272 -2.029 1.00 94.38 182 VAL A O 1
ATOM 1486 N N . ASP A 1 183 ? 0.702 2.384 -4.083 1.00 89.25 183 ASP A N 1
ATOM 1487 C CA . ASP A 1 183 ? 1.365 3.462 -4.843 1.00 89.25 183 ASP A CA 1
ATOM 1488 C C . ASP A 1 183 ? 2.799 3.862 -4.431 1.00 89.25 183 ASP A C 1
ATOM 1490 O O . ASP A 1 183 ? 3.418 4.718 -5.060 1.00 89.25 183 ASP A O 1
ATOM 1494 N N . PHE A 1 184 ? 3.408 3.107 -3.517 1.00 90.75 184 PHE A N 1
ATOM 1495 C CA . PHE A 1 184 ? 4.780 3.255 -3.013 1.00 90.75 184 PHE A CA 1
ATOM 1496 C C . PHE A 1 184 ? 5.924 2.998 -4.026 1.00 90.75 184 PHE A C 1
ATOM 1498 O O . PHE A 1 184 ? 7.091 2.973 -3.647 1.00 90.75 184 PHE A O 1
ATOM 1505 N N . ILE A 1 185 ? 5.626 2.788 -5.311 1.00 81.75 185 ILE A N 1
ATOM 1506 C CA . ILE A 1 185 ? 6.644 2.575 -6.361 1.00 81.75 185 ILE A CA 1
ATOM 1507 C C . ILE A 1 185 ? 7.254 3.907 -6.846 1.00 81.75 185 ILE A C 1
ATOM 1509 O O . ILE A 1 185 ? 8.361 3.931 -7.387 1.00 81.75 185 ILE A O 1
ATOM 1513 N N . ARG A 1 186 ? 6.559 5.032 -6.637 1.00 71.69 186 ARG A N 1
ATOM 1514 C CA . ARG A 1 186 ? 7.053 6.367 -6.992 1.00 71.69 186 ARG A CA 1
ATOM 1515 C C . ARG A 1 186 ? 8.012 6.896 -5.926 1.00 71.69 186 ARG A C 1
ATOM 1517 O O . ARG A 1 186 ? 7.610 7.176 -4.801 1.00 71.69 186 ARG A O 1
ATOM 1524 N N . THR A 1 187 ? 9.288 7.039 -6.281 1.00 64.69 187 THR A N 1
ATOM 1525 C CA . THR A 1 187 ? 10.299 7.636 -5.397 1.00 64.69 187 THR A CA 1
ATOM 1526 C C . THR A 1 187 ? 10.409 9.143 -5.627 1.00 64.69 187 THR A C 1
ATOM 1528 O O . THR A 1 187 ? 10.443 9.607 -6.767 1.00 64.69 187 THR A O 1
ATOM 1531 N N . PHE A 1 188 ? 10.571 9.907 -4.543 1.00 57.22 188 PHE A N 1
ATOM 1532 C CA . PHE A 1 188 ? 10.714 11.371 -4.563 1.00 57.22 188 PHE A CA 1
ATOM 1533 C C . PHE A 1 188 ? 11.919 11.860 -5.384 1.00 57.22 188 PHE A C 1
ATOM 1535 O O . PHE A 1 188 ? 11.985 13.015 -5.804 1.00 57.22 188 PHE A O 1
ATOM 1542 N N . THR A 1 189 ? 12.894 10.984 -5.644 1.00 57.31 189 THR A N 1
ATOM 1543 C CA . THR A 1 189 ? 14.012 11.274 -6.548 1.00 57.31 189 THR A CA 1
ATOM 1544 C C . THR A 1 189 ? 13.522 11.624 -7.957 1.00 57.31 189 THR A C 1
ATOM 1546 O O . THR A 1 189 ? 14.120 12.496 -8.583 1.00 57.31 189 THR A O 1
ATOM 1549 N N . TRP A 1 190 ? 12.417 11.032 -8.436 1.00 59.44 190 TRP A N 1
ATOM 1550 C CA . TRP A 1 190 ? 11.806 11.422 -9.713 1.00 59.44 190 TRP A CA 1
ATOM 1551 C C . TRP A 1 190 ? 11.179 12.804 -9.662 1.00 59.44 190 TRP A C 1
ATOM 1553 O O . TRP A 1 190 ? 11.416 13.586 -10.576 1.00 59.44 190 TRP A O 1
ATOM 1563 N N . ASP A 1 191 ? 10.458 13.146 -8.596 1.00 61.78 191 ASP A N 1
ATOM 1564 C CA . ASP A 1 191 ? 9.853 14.476 -8.461 1.00 61.78 191 ASP A CA 1
ATOM 1565 C C . ASP A 1 191 ? 10.933 15.560 -8.373 1.00 61.78 191 ASP A C 1
ATOM 1567 O O . ASP A 1 191 ? 10.836 16.580 -9.048 1.00 61.78 191 ASP A O 1
ATOM 1571 N N . LYS A 1 192 ? 12.033 15.302 -7.652 1.00 62.00 192 LYS A N 1
ATOM 1572 C CA . LYS A 1 192 ? 13.220 16.174 -7.636 1.00 62.00 192 LYS A CA 1
ATOM 1573 C C . LYS A 1 192 ? 13.912 16.282 -8.994 1.00 62.00 192 LYS A C 1
ATOM 1575 O O . LYS A 1 192 ? 14.383 17.363 -9.349 1.00 62.00 192 LYS A O 1
ATOM 1580 N N . GLN A 1 193 ? 14.009 15.193 -9.756 1.00 58.22 193 GLN A N 1
ATOM 1581 C CA . GLN A 1 193 ? 14.575 15.227 -11.108 1.00 58.22 193 GLN A CA 1
ATOM 1582 C C . GLN A 1 193 ? 13.661 15.985 -12.079 1.00 58.22 193 GLN A C 1
ATOM 1584 O O . GLN A 1 193 ? 14.165 16.800 -12.846 1.00 58.22 193 GLN A O 1
ATOM 1589 N N . LEU A 1 194 ? 12.341 15.796 -11.998 1.00 64.75 194 LEU A N 1
ATOM 1590 C CA . LEU A 1 194 ? 11.336 16.536 -12.764 1.00 64.75 194 LEU A CA 1
ATOM 1591 C C . LEU A 1 194 ? 11.330 18.023 -12.398 1.00 64.75 194 LEU A C 1
ATOM 1593 O O . LEU A 1 194 ? 11.396 18.861 -13.289 1.00 64.75 194 LEU A O 1
ATOM 1597 N N . GLU A 1 195 ? 11.339 18.370 -11.112 1.00 61.38 195 GLU A N 1
ATOM 1598 C CA . GLU A 1 195 ? 11.440 19.753 -10.636 1.00 61.38 195 GLU A CA 1
ATOM 1599 C C . GLU A 1 195 ? 12.760 20.398 -11.094 1.00 61.38 195 GLU A C 1
ATOM 1601 O O . GLU A 1 195 ? 12.768 21.539 -11.557 1.00 61.38 195 GLU A O 1
ATOM 1606 N N . SER A 1 196 ? 13.877 19.662 -11.041 1.00 56.28 196 SER A N 1
ATOM 1607 C CA . SER A 1 196 ? 15.165 20.119 -11.581 1.00 56.28 196 SER A CA 1
ATOM 1608 C C . SER A 1 196 ? 15.115 20.323 -13.097 1.00 56.28 196 SER A C 1
ATOM 1610 O O . SER A 1 196 ? 15.662 21.308 -13.588 1.00 56.28 196 SER A O 1
ATOM 1612 N N . TRP A 1 197 ? 14.437 19.445 -13.841 1.00 60.03 197 TRP A N 1
ATOM 1613 C CA . TRP A 1 197 ? 14.212 19.598 -15.280 1.00 60.03 197 TRP A CA 1
ATOM 1614 C C . TRP A 1 197 ? 13.336 20.811 -15.594 1.00 60.03 197 TRP A C 1
ATOM 1616 O O . TRP A 1 197 ? 13.730 21.611 -16.430 1.00 60.03 197 TRP A O 1
ATOM 1626 N N . VAL A 1 198 ? 12.212 21.012 -14.900 1.00 63.47 198 VAL A N 1
ATOM 1627 C CA . VAL A 1 198 ? 11.326 22.179 -15.084 1.00 63.47 198 VAL A CA 1
ATOM 1628 C C . VAL A 1 198 ? 12.067 23.486 -14.786 1.00 63.47 198 VAL A C 1
ATOM 1630 O O . VAL A 1 198 ? 11.987 24.429 -15.572 1.00 63.47 198 VAL A O 1
ATOM 1633 N N . LYS A 1 199 ? 12.863 23.528 -13.707 1.00 59.72 199 LYS A N 1
ATOM 1634 C CA . LYS A 1 199 ? 13.719 24.682 -13.375 1.00 59.72 199 LYS A CA 1
ATOM 1635 C C . LYS A 1 199 ? 14.806 24.933 -14.426 1.00 59.72 199 LYS A C 1
ATOM 1637 O O . LYS A 1 199 ? 15.092 26.085 -14.729 1.00 59.72 199 LYS A O 1
ATOM 1642 N N . LYS A 1 200 ? 15.395 23.880 -15.006 1.00 52.53 200 LYS A N 1
ATOM 1643 C CA . LYS A 1 200 ? 16.395 23.986 -16.090 1.00 52.53 200 LYS A CA 1
ATOM 1644 C C . LYS A 1 200 ? 15.784 24.295 -17.461 1.00 52.53 200 LYS A C 1
ATOM 1646 O O . LYS A 1 200 ? 16.470 24.868 -18.297 1.00 52.53 200 LYS A O 1
ATOM 1651 N N . ALA A 1 201 ? 14.519 23.946 -17.688 1.00 60.50 201 ALA A N 1
ATOM 1652 C CA . ALA A 1 201 ? 13.797 24.155 -18.944 1.00 60.50 201 ALA A CA 1
ATOM 1653 C C . ALA A 1 201 ? 13.244 25.584 -19.117 1.00 60.50 201 ALA A C 1
ATOM 1655 O O . ALA A 1 201 ? 12.602 25.867 -20.123 1.00 60.50 201 ALA A O 1
ATOM 1656 N N . GLY A 1 202 ? 13.507 26.493 -18.170 1.00 47.81 202 GLY A N 1
ATOM 1657 C CA . GLY A 1 202 ? 13.342 27.931 -18.391 1.00 47.81 202 GLY A CA 1
ATOM 1658 C C . GLY A 1 202 ? 11.993 28.537 -18.003 1.00 47.81 202 GLY A C 1
ATOM 1659 O O . GLY A 1 202 ? 11.710 29.651 -18.435 1.00 47.81 202 GLY A O 1
ATOM 1660 N N . ILE A 1 203 ? 11.183 27.888 -17.153 1.00 54.84 203 ILE A N 1
ATOM 1661 C CA . ILE A 1 203 ? 10.030 28.563 -16.521 1.00 54.84 203 ILE A CA 1
ATOM 1662 C C . ILE A 1 203 ? 10.534 29.486 -15.395 1.00 54.84 203 ILE A C 1
ATOM 1664 O O . ILE A 1 203 ? 10.422 29.192 -14.205 1.00 54.84 203 ILE A O 1
ATOM 1668 N N . LEU A 1 204 ? 11.138 30.609 -15.790 1.00 55.44 204 LEU A N 1
ATOM 1669 C CA . LEU A 1 204 ? 11.458 31.732 -14.912 1.00 55.44 204 LEU A CA 1
ATOM 1670 C C . LEU A 1 204 ? 10.226 32.631 -14.770 1.00 55.44 204 LEU A C 1
ATOM 1672 O O . LEU A 1 204 ? 9.790 33.241 -15.741 1.00 55.44 204 LEU A O 1
ATOM 1676 N N . GLY A 1 205 ? 9.704 32.755 -13.548 1.00 44.62 205 GLY A N 1
ATOM 1677 C CA . GLY A 1 205 ? 8.669 33.737 -13.215 1.00 44.62 205 GLY A CA 1
ATOM 1678 C C . GLY A 1 205 ? 7.631 33.207 -12.232 1.00 44.62 205 GLY A C 1
ATOM 1679 O O . GLY A 1 205 ? 6.697 32.519 -12.625 1.00 44.62 205 GLY A O 1
ATOM 1680 N N . GLY A 1 206 ? 7.772 33.552 -10.949 1.00 37.81 206 GLY A N 1
ATOM 1681 C CA . GLY A 1 206 ? 6.755 33.228 -9.945 1.00 37.81 206 GLY A CA 1
ATOM 1682 C C . GLY A 1 206 ? 7.289 33.164 -8.520 1.00 37.81 206 GLY A C 1
ATOM 1683 O O . GLY A 1 206 ? 7.582 32.085 -8.011 1.00 37.81 206 GLY A O 1
ATOM 1684 N N . GLY A 1 207 ? 7.364 34.315 -7.848 1.00 46.81 207 GLY A N 1
ATOM 1685 C CA . GLY A 1 207 ? 7.517 34.364 -6.394 1.00 46.81 207 GLY A CA 1
ATOM 1686 C C . GLY A 1 207 ? 6.239 33.876 -5.707 1.00 46.81 207 GLY A C 1
ATOM 1687 O O . GLY A 1 207 ? 5.366 34.674 -5.383 1.00 46.81 207 GLY A O 1
ATOM 1688 N N . GLY A 1 208 ? 6.120 32.564 -5.510 1.00 37.91 208 GLY A N 1
ATOM 1689 C CA . GLY A 1 208 ? 5.060 31.916 -4.737 1.00 37.91 208 GLY A CA 1
ATOM 1690 C C . GLY A 1 208 ? 5.636 31.246 -3.491 1.00 37.91 208 GLY A C 1
ATOM 1691 O O . GLY A 1 208 ? 6.789 30.817 -3.503 1.00 37.91 208 GLY A O 1
ATOM 1692 N N . LYS A 1 209 ? 4.846 31.176 -2.407 1.00 37.38 209 LYS A N 1
ATOM 1693 C CA . LYS A 1 209 ? 5.255 30.576 -1.120 1.00 37.38 209 LYS A CA 1
ATOM 1694 C C . LYS A 1 209 ? 5.960 29.232 -1.337 1.00 37.38 209 LYS A C 1
ATOM 1696 O O . LYS A 1 209 ? 5.477 28.413 -2.117 1.00 37.38 209 LYS A O 1
ATOM 1701 N N . GLY A 1 210 ? 7.078 29.032 -0.628 1.00 36.31 210 GLY A N 1
ATOM 1702 C CA . GLY A 1 210 ? 7.929 27.848 -0.764 1.00 36.31 210 GLY A CA 1
ATOM 1703 C C . GLY A 1 210 ? 7.116 26.546 -0.735 1.00 36.31 210 GLY A C 1
ATOM 1704 O O . GLY A 1 210 ? 6.117 26.489 -0.008 1.00 36.31 210 GLY A O 1
ATOM 1705 N N . PRO A 1 211 ? 7.489 25.527 -1.534 1.00 41.91 211 PRO A N 1
ATOM 1706 C CA . PRO A 1 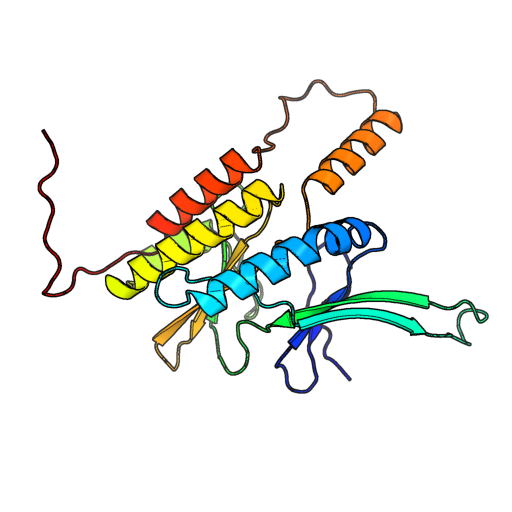211 ? 6.598 24.411 -1.817 1.00 41.91 211 PRO A CA 1
ATOM 1707 C C . PRO A 1 211 ? 6.083 23.743 -0.543 1.00 41.91 211 PRO A C 1
ATOM 1709 O O . PRO A 1 211 ? 6.859 23.439 0.361 1.00 41.91 211 PRO A O 1
ATOM 1712 N N . THR A 1 212 ? 4.783 23.439 -0.498 1.00 52.69 212 THR A N 1
ATOM 1713 C CA . THR A 1 212 ? 4.179 22.578 0.538 1.00 52.69 212 THR A CA 1
ATOM 1714 C C . THR A 1 212 ? 4.537 21.106 0.274 1.00 52.69 212 THR A C 1
ATOM 1716 O O . THR A 1 212 ? 3.676 20.236 0.199 1.00 52.69 212 THR A O 1
ATOM 1719 N N . ILE A 1 213 ? 5.828 20.847 0.051 1.00 55.62 213 ILE A N 1
ATOM 1720 C CA . ILE A 1 213 ? 6.414 19.525 -0.140 1.00 55.62 213 ILE A CA 1
ATOM 1721 C C . ILE A 1 213 ? 6.893 19.075 1.232 1.00 55.62 213 ILE A C 1
ATOM 1723 O O . ILE A 1 213 ? 7.934 19.519 1.720 1.00 55.62 213 ILE A O 1
ATOM 1727 N N . ASP A 1 214 ? 6.124 18.187 1.854 1.00 64.44 214 ASP A N 1
ATOM 1728 C CA . ASP A 1 214 ? 6.612 17.441 3.006 1.00 64.44 214 ASP A CA 1
ATOM 1729 C C . ASP A 1 214 ? 7.863 16.652 2.598 1.00 64.44 214 ASP A C 1
ATOM 1731 O O . ASP A 1 214 ? 7.899 16.020 1.545 1.00 64.44 214 ASP A O 1
ATOM 1735 N N . SER A 1 215 ? 8.900 16.651 3.435 1.00 83.94 215 SER A N 1
ATOM 1736 C CA . SER A 1 215 ? 9.988 15.678 3.290 1.00 83.94 215 SER A CA 1
ATOM 1737 C C . SER A 1 215 ? 9.474 14.251 3.552 1.00 83.94 215 SER A C 1
ATOM 1739 O O . SER A 1 215 ? 8.494 14.090 4.287 1.00 83.94 215 SER A O 1
ATOM 1741 N N . PRO A 1 216 ? 10.167 13.186 3.094 1.00 87.69 216 PRO A N 1
ATOM 1742 C CA . PRO A 1 216 ? 9.747 11.806 3.371 1.00 87.69 216 PRO A CA 1
ATOM 1743 C C . PRO A 1 216 ? 9.546 11.511 4.864 1.00 87.69 216 PRO A C 1
ATOM 1745 O O . PRO A 1 216 ? 8.663 10.741 5.235 1.00 87.69 216 PRO A O 1
ATOM 1748 N N . LYS A 1 217 ? 10.309 12.185 5.739 1.00 89.75 217 LYS A N 1
ATOM 1749 C CA . LYS A 1 217 ? 10.162 12.110 7.199 1.00 89.75 217 LYS A CA 1
ATOM 1750 C C . LYS A 1 217 ? 8.868 12.772 7.696 1.00 89.75 217 LYS A C 1
ATOM 1752 O O . LYS A 1 217 ? 8.207 12.194 8.557 1.00 89.75 217 LYS A O 1
ATOM 1757 N N . GLN A 1 218 ? 8.516 13.950 7.172 1.00 90.12 218 GLN A N 1
ATOM 1758 C CA . GLN A 1 218 ? 7.273 14.662 7.506 1.00 90.12 218 GLN A CA 1
ATOM 1759 C C . GLN A 1 218 ? 6.051 13.911 6.975 1.00 90.12 218 GLN A C 1
ATOM 1761 O O . GLN A 1 218 ? 5.158 13.614 7.763 1.00 90.12 218 GLN A O 1
ATOM 1766 N N . TYR A 1 219 ? 6.065 13.499 5.701 1.00 91.12 219 TYR A N 1
ATOM 1767 C CA . TYR A 1 219 ? 4.997 12.702 5.088 1.00 91.12 219 TYR A CA 1
ATOM 1768 C C . TYR A 1 219 ? 4.710 11.446 5.920 1.00 91.12 219 TYR A C 1
ATOM 1770 O O . TYR A 1 219 ? 3.573 11.186 6.302 1.00 91.12 219 TYR A O 1
ATOM 1778 N N . LYS A 1 220 ? 5.764 10.701 6.279 1.00 94.69 220 LYS A N 1
ATOM 1779 C CA . LYS A 1 220 ? 5.684 9.500 7.119 1.00 94.69 220 LYS A CA 1
ATOM 1780 C C . LYS A 1 220 ? 5.075 9.775 8.500 1.00 94.69 220 LYS A C 1
ATOM 1782 O O . LYS A 1 220 ? 4.260 8.982 8.962 1.00 94.69 220 LYS A O 1
ATOM 1787 N N . ASN A 1 221 ? 5.477 10.852 9.178 1.00 95.50 221 ASN A N 1
ATOM 1788 C CA . ASN A 1 221 ? 4.914 11.209 10.487 1.00 95.50 221 ASN A CA 1
ATOM 1789 C C . ASN A 1 221 ? 3.420 11.564 10.364 1.00 95.50 221 ASN A C 1
ATOM 1791 O O . ASN A 1 221 ? 2.593 10.929 11.011 1.00 95.50 221 ASN A O 1
ATOM 1795 N N . ARG A 1 222 ? 3.082 12.477 9.445 1.00 94.31 222 ARG A N 1
ATOM 1796 C CA . ARG A 1 222 ? 1.714 12.924 9.144 1.00 94.31 222 ARG A CA 1
ATOM 1797 C C . ARG A 1 222 ? 0.780 11.752 8.812 1.00 94.31 222 ARG A C 1
ATOM 1799 O O . ARG A 1 222 ? -0.311 11.646 9.361 1.00 94.31 222 ARG A O 1
ATOM 1806 N N . PHE A 1 223 ? 1.239 10.833 7.960 1.00 96.19 223 PHE A N 1
ATOM 1807 C CA . PHE A 1 223 ? 0.510 9.618 7.592 1.00 96.19 223 PHE A CA 1
ATOM 1808 C C . PHE A 1 223 ? 0.206 8.740 8.815 1.00 96.19 223 PHE A C 1
ATOM 1810 O O . PHE A 1 223 ? -0.935 8.329 9.002 1.00 96.19 223 PHE A O 1
ATOM 1817 N N . ARG A 1 224 ? 1.200 8.484 9.679 1.00 97.50 224 ARG A N 1
ATOM 1818 C CA . ARG A 1 224 ? 1.020 7.688 10.908 1.00 97.50 224 ARG A CA 1
ATOM 1819 C C . ARG A 1 224 ? 0.022 8.330 11.870 1.00 97.50 224 ARG A C 1
ATOM 1821 O O . ARG A 1 224 ? -0.886 7.650 12.331 1.00 97.50 224 ARG A O 1
ATOM 1828 N N . GLU A 1 225 ? 0.176 9.626 12.137 1.00 95.94 225 GLU A N 1
ATOM 1829 C CA . GLU A 1 225 ? -0.710 10.390 13.028 1.00 95.94 225 GLU A CA 1
ATOM 1830 C C . GLU A 1 225 ? -2.165 10.384 12.546 1.00 95.94 225 GLU A C 1
ATOM 1832 O O . GLU A 1 225 ? -3.085 10.351 13.361 1.00 95.94 225 GLU A O 1
ATOM 1837 N N . ALA A 1 226 ? -2.382 10.396 11.229 1.00 94.44 226 ALA A N 1
ATOM 1838 C CA . ALA A 1 226 ? -3.709 10.286 10.643 1.00 94.44 226 ALA A CA 1
ATOM 1839 C C . ALA A 1 226 ? -4.298 8.875 10.794 1.00 94.44 226 ALA A C 1
ATOM 1841 O O . ALA A 1 226 ? -5.403 8.742 11.313 1.00 94.44 226 ALA A O 1
ATOM 1842 N N . MET A 1 227 ? -3.562 7.816 10.426 1.00 96.00 227 MET A N 1
ATOM 1843 C CA . MET A 1 227 ? -4.075 6.441 10.560 1.00 96.00 227 MET A CA 1
ATOM 1844 C C . MET A 1 227 ? -4.387 6.083 12.021 1.00 96.00 227 MET A C 1
ATOM 1846 O O . MET A 1 227 ? -5.402 5.444 12.292 1.00 96.00 227 MET A O 1
ATOM 1850 N N . GLU A 1 228 ? -3.574 6.548 12.971 1.00 94.12 228 GLU A N 1
ATOM 1851 C CA . GLU A 1 228 ? -3.804 6.333 14.405 1.00 94.12 228 GLU A CA 1
ATOM 1852 C C . GLU A 1 228 ? -5.134 6.942 14.893 1.00 94.12 228 GLU A C 1
ATOM 1854 O O . GLU A 1 228 ? -5.813 6.349 15.735 1.00 94.12 228 GLU A O 1
ATOM 1859 N N . LYS A 1 229 ? -5.545 8.080 14.313 1.00 91.88 229 LYS A N 1
ATOM 1860 C CA . LYS A 1 229 ? -6.840 8.738 14.570 1.00 91.88 229 LYS A CA 1
ATOM 1861 C C . LYS A 1 229 ? -7.998 8.089 13.807 1.00 91.88 229 LYS A C 1
ATOM 1863 O O . LYS A 1 229 ? -9.102 8.018 14.337 1.00 91.88 229 LYS A O 1
ATOM 1868 N N . TYR A 1 230 ? -7.766 7.637 12.573 1.00 92.31 230 TYR A N 1
ATOM 1869 C CA . TYR A 1 230 ? -8.812 7.079 11.708 1.00 92.31 230 TYR A CA 1
ATOM 1870 C C . TYR A 1 230 ? -9.278 5.690 12.161 1.00 92.31 230 TYR A C 1
ATOM 1872 O O . TYR A 1 230 ? -10.464 5.387 12.066 1.00 92.31 230 TYR A O 1
ATOM 1880 N N . PHE A 1 231 ? -8.385 4.851 12.693 1.00 91.62 231 PHE A N 1
ATOM 1881 C CA . PHE A 1 231 ? -8.759 3.530 13.204 1.00 91.62 231 PHE A CA 1
ATOM 1882 C C . PHE A 1 231 ? -9.032 3.577 14.709 1.00 91.62 231 PHE A C 1
ATOM 1884 O O . PHE A 1 231 ? -8.140 3.388 15.544 1.00 91.62 231 PHE A O 1
ATOM 1891 N N . LEU A 1 232 ? -10.298 3.822 15.050 1.00 87.69 232 LEU A N 1
ATOM 1892 C CA . LEU A 1 232 ? -10.781 3.791 16.426 1.00 87.69 232 LEU A CA 1
ATOM 1893 C C . LEU A 1 232 ? -10.753 2.366 16.987 1.00 87.69 232 LEU A C 1
ATOM 1895 O O . LEU A 1 232 ? -10.992 1.380 16.287 1.00 87.69 232 LEU A O 1
ATOM 1899 N N . MET A 1 233 ? -10.466 2.260 18.279 1.00 87.75 233 MET A N 1
ATOM 1900 C CA . MET A 1 233 ? -10.375 0.993 18.994 1.00 87.75 233 MET A CA 1
ATOM 1901 C C . MET A 1 233 ? -11.405 0.950 20.108 1.00 87.75 233 MET A C 1
ATOM 1903 O O . MET A 1 233 ? -11.535 1.906 20.867 1.00 87.75 233 MET A O 1
ATOM 1907 N N . VAL A 1 234 ? -12.060 -0.198 20.251 1.00 83.06 234 VAL A N 1
ATOM 1908 C CA . VAL A 1 234 ? -12.833 -0.512 21.454 1.00 83.06 234 VAL A CA 1
ATOM 1909 C C . VAL A 1 234 ? -11.939 -1.310 22.413 1.00 83.06 234 VAL A C 1
ATOM 1911 O O . VAL A 1 234 ? -11.389 -2.340 21.999 1.00 83.06 234 VAL A O 1
ATOM 1914 N N . PRO A 1 235 ? -11.764 -0.848 23.667 1.00 76.25 235 PRO A N 1
ATOM 1915 C CA . PRO A 1 235 ? -11.165 -1.629 24.744 1.00 76.25 235 PRO A CA 1
ATOM 1916 C C . PRO A 1 235 ? -11.804 -3.016 24.857 1.00 76.25 235 PRO A C 1
ATOM 1918 O O . PRO A 1 235 ? -13.026 -3.147 24.832 1.00 76.25 235 PRO A O 1
ATOM 1921 N N . ASP A 1 236 ? -10.985 -4.057 25.000 1.00 73.94 236 ASP A N 1
ATOM 1922 C CA . ASP A 1 236 ? -11.474 -5.377 25.398 1.00 73.94 236 ASP A CA 1
ATOM 1923 C C . ASP A 1 236 ? -11.338 -5.574 26.917 1.00 73.94 236 ASP A C 1
ATOM 1925 O O . ASP A 1 236 ? -10.811 -4.723 27.632 1.00 73.94 236 ASP A O 1
ATOM 1929 N N . LYS A 1 237 ? -11.814 -6.714 27.426 1.00 74.81 237 LYS A N 1
ATOM 1930 C CA . LYS A 1 237 ? -11.780 -7.055 28.860 1.00 74.81 237 LYS A CA 1
ATOM 1931 C C . LYS A 1 237 ? -10.372 -7.185 29.471 1.00 74.81 237 LYS A C 1
ATOM 1933 O O . LYS A 1 237 ? -10.266 -7.423 30.669 1.00 74.81 237 LYS A O 1
ATOM 1938 N N . PHE A 1 238 ? -9.314 -7.084 28.666 1.00 73.94 238 PHE A N 1
ATOM 1939 C CA . PHE A 1 238 ? -7.916 -7.080 29.102 1.00 73.94 238 PHE A CA 1
ATOM 1940 C C . PHE A 1 238 ? -7.258 -5.700 28.939 1.00 73.94 238 PHE A C 1
ATOM 1942 O O . PHE A 1 238 ? -6.063 -5.551 29.197 1.00 73.94 238 PHE A O 1
ATOM 1949 N N . PHE A 1 239 ? -8.011 -4.684 28.506 1.00 72.06 239 PHE A N 1
ATOM 1950 C CA . PHE A 1 239 ? -7.519 -3.320 28.396 1.00 72.06 239 PHE A CA 1
ATOM 1951 C C . PHE A 1 239 ? -7.313 -2.709 29.784 1.00 72.06 239 PHE A C 1
ATOM 1953 O O . PHE A 1 239 ? -8.266 -2.432 30.511 1.00 72.06 239 PHE A O 1
ATOM 1960 N N . GLN A 1 240 ? -6.053 -2.475 30.138 1.00 73.94 240 GLN A N 1
ATOM 1961 C CA . GLN A 1 240 ? -5.694 -1.674 31.299 1.00 73.94 240 GLN A CA 1
ATOM 1962 C C . GLN A 1 240 ? -5.601 -0.213 30.864 1.00 73.94 240 GLN A C 1
ATOM 1964 O O . GLN A 1 240 ? -4.793 0.127 29.999 1.00 73.94 240 GLN A O 1
ATOM 1969 N N . VAL A 1 241 ? -6.425 0.643 31.470 1.00 71.50 241 VAL A N 1
ATOM 1970 C CA . VAL A 1 241 ? -6.261 2.095 31.367 1.00 71.50 241 VAL A CA 1
ATOM 1971 C C . VAL A 1 241 ? -4.923 2.429 32.019 1.00 71.50 241 VAL A C 1
ATOM 1973 O O . VAL A 1 241 ? -4.765 2.232 33.224 1.00 71.50 241 VAL A O 1
ATOM 1976 N N . GLN A 1 242 ? -3.946 2.890 31.237 1.00 66.19 242 GLN A N 1
ATOM 1977 C CA . GLN A 1 242 ? -2.768 3.504 31.838 1.00 66.19 242 GLN A CA 1
ATOM 1978 C C . GLN A 1 242 ? -3.219 4.827 32.467 1.00 66.19 242 GLN A C 1
ATOM 1980 O O . GLN A 1 242 ? -3.908 5.589 31.783 1.00 66.19 242 GLN A O 1
ATOM 1985 N N . PRO A 1 243 ? -2.894 5.097 33.744 1.00 49.06 243 PRO A N 1
ATOM 1986 C CA . PRO A 1 243 ? -3.147 6.411 34.313 1.00 49.06 243 PRO A CA 1
ATOM 1987 C C . PRO A 1 243 ? -2.398 7.449 33.477 1.00 49.06 243 PRO A C 1
ATOM 1989 O O . PRO A 1 243 ? -1.260 7.204 33.063 1.00 49.06 243 PRO A O 1
ATOM 1992 N N . GLU A 1 244 ? -3.035 8.590 33.216 1.00 55.78 244 GLU A N 1
ATOM 1993 C CA . GLU A 1 244 ? -2.330 9.722 32.623 1.00 55.78 244 GLU A CA 1
ATOM 1994 C C . GLU A 1 244 ? -1.147 10.077 33.534 1.00 55.78 244 GLU A C 1
ATOM 1996 O O . GLU A 1 244 ? -1.277 10.104 34.761 1.00 55.78 244 GLU A O 1
ATOM 2001 N N . GLY A 1 245 ? 0.034 10.238 32.929 1.00 52.66 245 GLY A N 1
ATOM 2002 C CA . GLY A 1 245 ? 1.243 10.582 33.670 1.00 52.66 245 GLY A CA 1
ATOM 2003 C C . GLY A 1 245 ? 1.115 11.960 34.334 1.00 52.66 245 GLY A C 1
ATOM 2004 O O . GLY A 1 245 ? 0.335 12.781 33.848 1.00 52.66 245 GLY A O 1
ATOM 2005 N N . PRO A 1 246 ? 1.857 12.203 35.429 1.00 44.44 246 PRO A N 1
ATOM 2006 C CA . PRO A 1 246 ? 1.870 13.495 36.115 1.00 44.44 246 PRO A CA 1
ATOM 2007 C C . PRO A 1 246 ? 2.435 14.630 35.245 1.00 44.44 246 PRO A C 1
ATOM 2009 O O . PRO A 1 246 ? 3.310 14.343 34.393 1.00 44.44 246 PRO A O 1
#

Solvent-accessible surface area (backbone atoms only — not comparable to full-atom values): 14127 Å² total; per-residue (Å²): 121,61,48,81,50,93,49,66,98,79,79,45,57,32,33,28,42,80,82,46,56,33,28,37,39,45,44,58,83,64,63,44,63,56,39,64,69,43,43,63,59,49,54,49,51,51,50,52,26,62,77,37,46,95,83,34,42,73,37,65,58,49,73,79,49,77,50,74,50,72,46,76,34,71,90,64,79,54,53,68,47,77,44,42,33,37,37,28,54,32,87,59,52,99,50,69,53,56,68,33,33,49,31,60,45,58,59,84,94,22,71,61,79,85,86,48,103,78,53,68,31,20,45,44,44,49,60,53,46,39,75,79,50,76,63,65,39,50,54,69,58,48,50,53,50,51,49,6,52,51,52,47,41,52,51,35,32,74,67,38,23,45,91,39,26,45,38,38,25,34,21,72,87,80,74,41,80,45,68,29,38,39,69,62,66,50,41,45,68,54,56,53,50,50,53,50,46,50,62,69,70,63,76,81,84,78,97,63,82,77,76,94,68,66,50,33,66,50,46,42,50,42,30,49,60,35,51,64,65,67,57,39,67,47,80,53,101,83,61,74,82,74,76,82,78,133

InterPro domains:
  IPR002498 Phosphatidylinositol-4-phosphate 4/5-kinase, core [PF01504] (6-174)
  IPR002498 Phosphatidylinositol-4-phosphate 4/5-kinase, core [PS51455] (1-231)
  IPR002498 Phosphatidylinositol-4-phosphate 4/5-kinase, core [SM00330] (1-232)
  IPR027483 Phosphatidylinositol-4-phosphate 4/5-kinase, C-terminal domain superfamily [G3DSA:3.30.810.10] (93-232)
  IPR027484 Phosphatidylinositol-4-phosphate 5-kinase, N-terminal [G3DSA:3.30.800.10] (2-90)
  IPR044769 1-phosphatidylinositol-3-phosphate 5-kinase, PIPK catalytic domain [cd17300] (2-231)